Protein AF-A0A3D6C2W4-F1 (afdb_monomer_lite)

pLDDT: mean 92.34, std 4.67, range [66.62, 98.19]

Secondary structure (DSSP, 8-state):
-HHHHHHHHHT--TTT-HHHHHHHHHHHHHT-THHHHHHHHHHHHHHHSS--HHHHHHHHHHHHHHHHHHHHHHGGGHHHHHHHTTHHHHHHHHHHTT-HHHHHHHHHTT--HHHHHHHHHHHSPP-PPPTTSEEEEHHHHHHHHHHHTTSBS--EE-SS-EEEEEETTEEEEEEE-SSSEEEEEEE---

Sequence (190 aa):
MKNDIRHIIESMDVRADRDDAETKAISICKLGEHSLELLIDYARTVRTGTKDADEKRRLLRAVIFTLTIFATRLGSGAKERFRETGAIVLLFDLSDQGYNSAEKLLSNLGLSPAAAVRERLLSMPLQEKHRQDRQISLDEAVEEIRLSRFLEGQKGFLKDRYALGNEKGRIHELRRTGKRLFSYRTRKPA

Radius of gyration: 18.24 Å; chains: 1; bounding box: 45×29×52 Å

Foldseek 3Di:
DLVLLVVLLLPDQCVPDVPSLLVSLVVLVVVDLVSLLSLLVVLVCLVPDPDDPVSSVRSNVSSLSSLLVVCVVCDLCSLVSCLVSVVLLSLLVVVVVVPVSSVVSCVVNVHDPLNSVLSNLLPADADADDPPFDKDFLVVVSVLLVVLVPADDDFQDDRAWTWSHDDPQWTWIWGHHDNGMITTDIGHDD

Structure (mmCIF, N/CA/C/O backbone):
data_AF-A0A3D6C2W4-F1
#
_entry.id   AF-A0A3D6C2W4-F1
#
loop_
_atom_site.group_PDB
_atom_site.id
_atom_site.type_symbol
_atom_site.label_atom_id
_atom_site.label_alt_id
_atom_site.label_comp_id
_atom_site.label_asym_id
_atom_site.label_entity_id
_atom_site.label_seq_id
_atom_site.pdbx_PDB_ins_code
_atom_site.Cartn_x
_atom_site.Cartn_y
_atom_site.Cartn_z
_atom_site.occupancy
_atom_site.B_iso_or_equiv
_atom_site.auth_seq_id
_atom_site.auth_comp_id
_atom_site.auth_asym_id
_atom_site.auth_atom_id
_atom_site.pdbx_PDB_model_num
ATOM 1 N N . MET A 1 1 ? 9.796 16.631 -15.310 1.00 66.62 1 MET A N 1
ATOM 2 C CA . MET A 1 1 ? 9.895 15.351 -14.572 1.00 66.62 1 MET A CA 1
ATOM 3 C C . MET A 1 1 ? 8.553 14.771 -14.127 1.00 66.62 1 MET A C 1
ATOM 5 O O . MET A 1 1 ? 8.219 13.682 -14.570 1.00 66.62 1 MET A O 1
ATOM 9 N N . LYS A 1 2 ? 7.750 15.446 -13.282 1.00 72.88 2 LYS A N 1
ATOM 10 C CA . LYS A 1 2 ? 6.441 14.903 -12.842 1.00 72.88 2 LYS A CA 1
ATOM 11 C C . LYS A 1 2 ? 5.480 14.627 -14.011 1.00 72.88 2 LYS A C 1
ATOM 13 O O . LYS A 1 2 ? 4.844 13.578 -14.045 1.00 72.88 2 LYS A O 1
ATOM 18 N N . ASN A 1 3 ? 5.416 15.546 -14.977 1.00 82.56 3 ASN A N 1
ATOM 19 C CA . ASN A 1 3 ? 4.619 15.371 -16.195 1.00 82.56 3 ASN A CA 1
ATOM 20 C C . ASN A 1 3 ? 5.164 14.245 -17.086 1.00 82.56 3 ASN A C 1
ATOM 22 O O . ASN A 1 3 ? 4.372 13.528 -17.683 1.00 82.56 3 ASN A O 1
ATOM 26 N N . ASP A 1 4 ? 6.482 14.037 -17.099 1.00 87.19 4 ASP A N 1
ATOM 27 C CA . ASP A 1 4 ? 7.125 12.997 -17.909 1.00 87.19 4 ASP A CA 1
ATOM 28 C C . ASP A 1 4 ? 6.816 11.604 -17.352 1.00 87.19 4 ASP A C 1
ATOM 30 O O . ASP A 1 4 ? 6.373 10.736 -18.092 1.00 87.19 4 ASP A O 1
ATOM 34 N N . ILE A 1 5 ? 6.937 11.404 -16.032 1.00 91.62 5 ILE A N 1
ATOM 35 C CA . ILE A 1 5 ? 6.570 10.134 -15.376 1.00 91.62 5 ILE A CA 1
ATOM 36 C C . ILE A 1 5 ? 5.093 9.825 -15.607 1.00 91.62 5 ILE A C 1
ATOM 38 O O . ILE A 1 5 ? 4.745 8.705 -15.971 1.00 91.62 5 ILE A O 1
ATOM 42 N N . ARG A 1 6 ? 4.222 10.826 -15.430 1.00 93.94 6 ARG A N 1
ATOM 43 C CA . ARG A 1 6 ? 2.793 10.684 -15.714 1.00 93.94 6 ARG A CA 1
ATOM 44 C C . ARG A 1 6 ? 2.559 10.253 -17.160 1.00 93.94 6 ARG A C 1
ATOM 46 O O . ARG A 1 6 ? 1.846 9.283 -17.376 1.00 93.94 6 ARG A O 1
ATOM 53 N N . HIS A 1 7 ? 3.156 10.951 -18.122 1.00 94.69 7 HIS A N 1
ATOM 54 C CA . HIS A 1 7 ? 2.977 10.657 -19.540 1.00 94.69 7 HIS A CA 1
ATOM 55 C C . HIS A 1 7 ? 3.466 9.247 -19.894 1.00 94.69 7 HIS A C 1
ATOM 57 O O . HIS A 1 7 ? 2.758 8.499 -20.569 1.00 94.69 7 HIS A O 1
ATOM 63 N N . ILE A 1 8 ? 4.626 8.846 -19.364 1.00 96.12 8 ILE A N 1
ATOM 64 C CA . ILE A 1 8 ? 5.171 7.502 -19.557 1.00 96.12 8 ILE A CA 1
ATOM 65 C C . ILE A 1 8 ? 4.195 6.457 -19.007 1.00 96.12 8 ILE A C 1
ATOM 67 O O . ILE A 1 8 ? 3.785 5.578 -19.761 1.00 96.12 8 ILE A O 1
ATOM 71 N N . ILE A 1 9 ? 3.753 6.578 -17.748 1.00 96.88 9 ILE A N 1
ATOM 72 C CA . ILE A 1 9 ? 2.800 5.631 -17.144 1.00 96.88 9 ILE A CA 1
ATOM 73 C C . ILE A 1 9 ? 1.472 5.597 -17.912 1.00 96.88 9 ILE A C 1
ATOM 75 O O . ILE A 1 9 ? 0.923 4.521 -18.149 1.00 96.88 9 ILE A O 1
ATOM 79 N N . GLU A 1 10 ? 0.953 6.751 -18.333 1.00 96.12 10 GLU A N 1
ATOM 80 C CA . GLU A 1 10 ? -0.293 6.830 -19.100 1.00 96.12 10 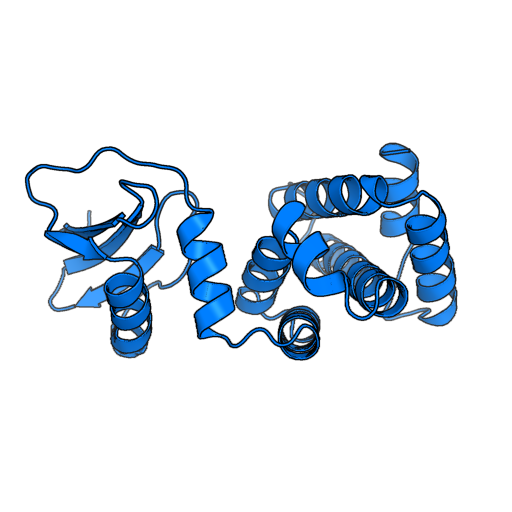GLU A CA 1
ATOM 81 C C . GLU A 1 10 ? -0.188 6.125 -20.453 1.00 96.12 10 GLU A C 1
ATOM 83 O O . GLU A 1 10 ? -1.181 5.545 -20.895 1.00 96.12 10 GLU A O 1
ATOM 88 N N . SER A 1 11 ? 1.006 6.088 -21.048 1.00 95.44 11 SER A N 1
ATOM 89 C CA . SER A 1 11 ? 1.295 5.388 -22.303 1.00 95.44 11 SER A CA 1
ATOM 90 C C . SER A 1 11 ? 1.590 3.887 -22.154 1.00 95.44 11 SER A C 1
ATOM 92 O O . SER A 1 11 ? 1.804 3.220 -23.163 1.00 95.44 11 SER A O 1
ATOM 94 N N . MET A 1 12 ? 1.664 3.348 -20.932 1.00 96.38 12 MET A N 1
ATOM 95 C CA . MET A 1 12 ? 1.976 1.932 -20.702 1.00 96.38 12 MET A CA 1
ATOM 96 C C . MET A 1 12 ? 0.719 1.063 -20.725 1.00 96.38 12 MET A C 1
ATOM 98 O O . MET A 1 12 ? -0.256 1.335 -20.018 1.00 96.38 12 MET A O 1
ATOM 102 N N . ASP A 1 13 ? 0.782 -0.059 -21.433 1.00 93.00 13 ASP A N 1
ATOM 103 C CA . ASP A 1 13 ? -0.165 -1.157 -21.264 1.00 93.00 13 ASP A CA 1
ATOM 104 C C . ASP A 1 13 ? 0.583 -2.462 -20.990 1.00 93.00 13 ASP A C 1
ATOM 106 O O . ASP A 1 13 ? 0.971 -3.197 -21.889 1.00 93.00 13 ASP A O 1
ATOM 110 N N . VAL A 1 14 ? 0.738 -2.767 -19.700 1.00 92.06 14 VAL A N 1
ATOM 111 C CA . VAL A 1 14 ? 1.462 -3.953 -19.215 1.00 92.06 14 VAL A CA 1
ATOM 112 C C . VAL A 1 14 ? 0.849 -5.270 -19.713 1.00 92.06 14 VAL A C 1
ATOM 114 O O . VAL A 1 14 ? 1.519 -6.300 -19.691 1.00 92.06 14 VAL A O 1
ATOM 117 N N . ARG A 1 15 ? -0.435 -5.279 -20.099 1.00 91.38 15 ARG A N 1
ATOM 118 C CA . ARG A 1 15 ? -1.099 -6.489 -20.601 1.00 91.38 15 ARG A CA 1
ATOM 119 C C . ARG A 1 15 ? -0.937 -6.654 -22.103 1.00 91.38 15 ARG A C 1
ATOM 121 O O . ARG A 1 15 ? -0.837 -7.793 -22.545 1.00 91.38 15 ARG A O 1
ATOM 128 N N . ALA A 1 16 ? -0.968 -5.554 -22.848 1.00 90.38 16 ALA A N 1
ATOM 129 C CA . ALA A 1 16 ? -0.893 -5.585 -24.303 1.00 90.38 16 ALA A CA 1
ATOM 130 C C . ALA A 1 16 ? 0.554 -5.673 -24.808 1.00 90.38 16 ALA A C 1
ATOM 132 O O . ALA A 1 16 ? 0.824 -6.455 -25.712 1.00 90.38 16 ALA A O 1
ATOM 133 N N . ASP A 1 17 ? 1.473 -4.916 -24.203 1.00 93.00 17 ASP A N 1
ATOM 134 C CA . ASP A 1 17 ? 2.873 -4.851 -24.623 1.00 93.00 17 ASP A CA 1
ATOM 135 C C . ASP A 1 17 ? 3.795 -4.736 -23.403 1.00 93.00 17 ASP A C 1
ATOM 137 O O . ASP A 1 17 ? 4.029 -3.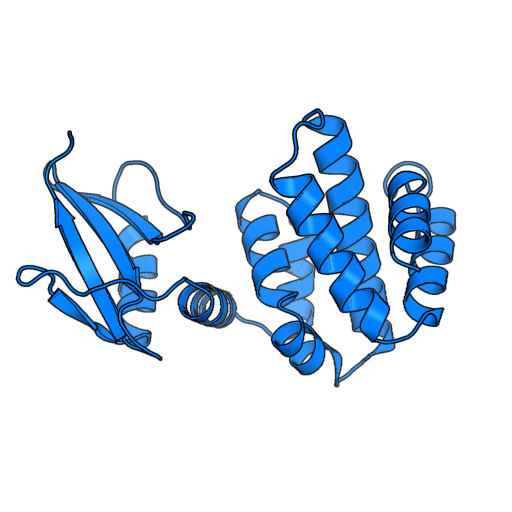666 -22.829 1.00 93.00 17 ASP A O 1
ATOM 141 N N . ARG A 1 18 ? 4.284 -5.893 -22.958 1.00 93.19 18 ARG A N 1
ATOM 142 C CA . ARG A 1 18 ? 5.119 -5.984 -21.761 1.00 93.19 18 ARG A CA 1
ATOM 143 C C . ARG A 1 18 ? 6.531 -5.447 -21.995 1.00 93.19 18 ARG A C 1
ATOM 145 O O . ARG A 1 18 ? 7.088 -4.858 -21.070 1.00 93.19 18 ARG A O 1
ATOM 152 N N . ASP A 1 19 ? 7.086 -5.631 -23.187 1.00 94.75 19 ASP A N 1
ATOM 153 C CA . ASP A 1 19 ? 8.470 -5.263 -23.496 1.00 94.75 19 ASP A CA 1
ATOM 154 C C . ASP A 1 19 ? 8.606 -3.738 -23.641 1.00 94.75 19 ASP A C 1
ATOM 156 O O . ASP A 1 19 ? 9.535 -3.126 -23.096 1.00 94.75 19 ASP A O 1
ATOM 160 N N . ASP A 1 20 ? 7.624 -3.092 -24.279 1.00 96.06 20 ASP A N 1
ATOM 161 C CA . ASP A 1 20 ? 7.504 -1.631 -24.285 1.00 96.06 20 ASP A CA 1
ATOM 162 C C . ASP A 1 20 ? 7.291 -1.086 -22.864 1.00 96.06 20 ASP A C 1
ATOM 164 O O . ASP A 1 20 ? 7.984 -0.156 -22.434 1.00 96.06 20 ASP A O 1
ATOM 168 N N . ALA A 1 21 ? 6.395 -1.705 -22.085 1.00 96.06 21 ALA A N 1
ATOM 169 C CA . ALA A 1 21 ? 6.173 -1.320 -20.695 1.00 96.06 21 ALA A CA 1
ATOM 170 C C . ALA A 1 21 ? 7.454 -1.439 -19.847 1.00 96.06 21 ALA A C 1
ATOM 172 O O . ALA A 1 21 ? 7.713 -0.586 -18.996 1.00 96.06 21 ALA A O 1
ATOM 173 N N . GLU A 1 22 ? 8.278 -2.463 -20.068 1.00 96.75 22 GLU A N 1
ATOM 174 C CA . GLU A 1 22 ? 9.560 -2.633 -19.380 1.00 96.75 22 GLU A CA 1
ATOM 175 C C . GLU A 1 22 ? 10.556 -1.543 -19.767 1.00 96.75 22 GLU A C 1
ATOM 177 O O . GLU A 1 22 ? 11.143 -0.905 -18.889 1.00 96.75 22 GLU A O 1
ATOM 182 N N . THR A 1 23 ? 10.672 -1.245 -21.059 1.00 96.62 23 THR A N 1
ATOM 183 C CA . THR A 1 23 ? 11.520 -0.155 -21.560 1.00 96.62 23 THR A CA 1
ATOM 184 C C . THR A 1 23 ? 11.119 1.187 -20.940 1.00 96.62 23 THR A C 1
ATOM 186 O O . THR A 1 23 ? 11.969 1.939 -20.443 1.00 96.62 23 THR A O 1
ATOM 189 N N . LYS A 1 24 ? 9.813 1.462 -20.878 1.00 97.62 24 LYS A N 1
ATOM 190 C CA . LYS A 1 24 ? 9.240 2.654 -20.242 1.00 97.62 24 LYS A CA 1
ATOM 191 C C . LYS A 1 24 ? 9.503 2.694 -18.736 1.00 97.62 24 LYS A C 1
ATOM 193 O O . LYS A 1 24 ? 9.980 3.714 -18.235 1.00 97.62 24 LYS A O 1
ATOM 198 N N . ALA A 1 25 ? 9.291 1.592 -18.018 1.00 96.75 25 ALA A N 1
ATOM 199 C CA . ALA A 1 25 ? 9.601 1.491 -16.591 1.00 96.75 25 ALA A CA 1
ATOM 200 C C . ALA A 1 25 ? 11.093 1.737 -16.304 1.00 96.75 25 ALA A C 1
ATOM 202 O O . ALA A 1 25 ? 11.436 2.504 -15.402 1.00 96.75 25 ALA A O 1
ATOM 203 N N . ILE A 1 26 ? 11.990 1.158 -17.109 1.00 95.94 26 ILE A N 1
ATOM 204 C CA . ILE A 1 26 ? 13.438 1.383 -17.010 1.00 95.94 26 ILE A CA 1
ATOM 205 C C . ILE A 1 26 ? 13.774 2.859 -17.245 1.00 95.94 26 ILE A C 1
ATOM 207 O O . ILE A 1 26 ? 14.636 3.400 -16.550 1.00 95.94 26 ILE A O 1
ATOM 211 N N . SER A 1 27 ? 13.103 3.523 -18.193 1.00 95.75 27 SER A N 1
ATOM 212 C CA . SER A 1 27 ? 13.306 4.953 -18.445 1.00 95.75 27 SER A CA 1
ATOM 213 C C . SER A 1 27 ? 12.952 5.808 -17.222 1.00 95.75 27 SER A C 1
ATOM 215 O O . SER A 1 27 ? 13.741 6.675 -16.856 1.00 95.75 27 SER A O 1
ATOM 217 N N . ILE A 1 28 ? 11.860 5.490 -16.513 1.00 95.44 28 ILE A N 1
ATOM 218 C CA . ILE A 1 28 ? 11.507 6.134 -15.238 1.00 95.44 28 ILE A CA 1
ATOM 219 C C . ILE A 1 28 ? 12.603 5.891 -14.196 1.00 95.44 28 ILE A C 1
ATOM 221 O O . ILE A 1 28 ? 13.068 6.844 -13.579 1.00 95.44 28 ILE A O 1
ATOM 225 N N . CYS A 1 29 ? 13.084 4.654 -14.034 1.00 92.19 29 CYS A N 1
ATOM 226 C CA . CYS A 1 29 ? 14.163 4.358 -13.085 1.00 92.19 29 CYS A CA 1
ATOM 227 C C . CYS A 1 29 ? 15.456 5.141 -13.368 1.00 92.19 29 CYS A C 1
ATOM 229 O O . CYS A 1 29 ? 16.178 5.490 -12.434 1.00 92.19 29 CYS A O 1
ATOM 231 N N . LYS A 1 30 ? 15.757 5.434 -14.640 1.00 92.62 30 LYS A N 1
ATOM 232 C CA . LYS A 1 30 ? 16.929 6.233 -15.041 1.00 92.62 30 LYS A CA 1
ATOM 233 C C . LYS A 1 30 ? 16.822 7.711 -14.646 1.00 92.62 30 LYS A C 1
ATOM 235 O O . LYS A 1 30 ? 17.850 8.378 -14.608 1.00 92.62 30 LYS A O 1
ATOM 240 N N . LEU A 1 31 ? 15.630 8.213 -14.308 1.00 90.38 31 LEU A N 1
ATOM 241 C CA . LEU A 1 31 ? 15.436 9.581 -13.801 1.00 90.38 31 LEU A CA 1
ATOM 242 C C . LEU A 1 31 ? 15.925 9.761 -12.349 1.00 90.38 31 LEU A C 1
ATOM 244 O O . LEU A 1 31 ? 15.915 10.877 -11.835 1.00 90.38 31 LEU A O 1
ATOM 248 N N . GLY A 1 32 ? 16.359 8.684 -11.687 1.00 85.56 32 GLY A N 1
ATOM 249 C CA . GLY A 1 32 ? 16.914 8.714 -10.334 1.00 85.56 32 GLY A CA 1
ATOM 250 C C . GLY A 1 32 ? 15.872 8.496 -9.239 1.00 85.56 32 GLY A C 1
ATOM 251 O O . GLY A 1 32 ? 14.679 8.363 -9.500 1.00 85.56 32 GLY A O 1
ATOM 252 N N . GLU A 1 33 ? 16.315 8.440 -7.985 1.00 81.00 33 GLU A N 1
ATOM 253 C CA . GLU A 1 33 ? 15.485 7.974 -6.863 1.00 81.00 33 GLU A CA 1
ATOM 254 C C . GLU A 1 33 ? 14.251 8.841 -6.578 1.00 81.00 33 GLU A C 1
ATOM 256 O O . GLU A 1 33 ? 13.218 8.315 -6.171 1.00 81.00 33 GLU A O 1
ATOM 261 N N . HIS A 1 34 ? 14.311 10.149 -6.843 1.00 88.88 34 HIS A N 1
ATOM 262 C CA . HIS A 1 34 ? 13.167 11.048 -6.649 1.00 88.88 34 HIS A CA 1
ATOM 263 C C . HIS A 1 34 ? 11.980 10.699 -7.571 1.00 88.88 34 HIS A C 1
ATOM 265 O O . HIS A 1 34 ? 10.8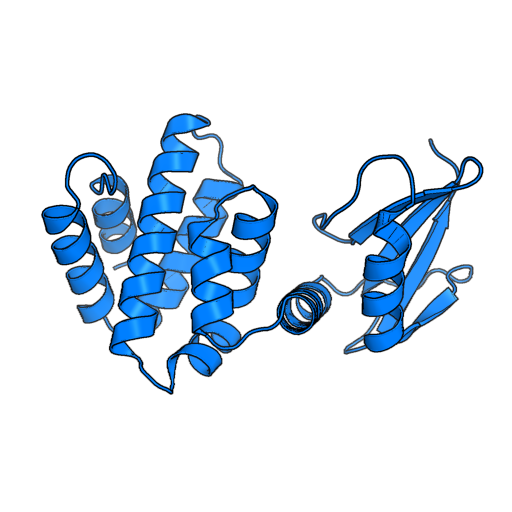24 10.984 -7.257 1.00 88.88 34 HIS A O 1
ATOM 271 N N . SER A 1 35 ? 12.223 10.005 -8.688 1.00 92.94 35 SER A N 1
ATOM 272 C CA . SER A 1 35 ? 11.141 9.519 -9.552 1.00 92.94 35 SER A CA 1
ATOM 273 C C . SER A 1 35 ? 10.250 8.469 -8.873 1.00 92.94 35 SER A C 1
ATOM 275 O O . SER A 1 35 ? 9.071 8.376 -9.212 1.00 92.94 35 SER A O 1
ATOM 277 N N . LEU A 1 36 ? 10.759 7.742 -7.868 1.00 94.56 36 LEU A N 1
ATOM 278 C CA . LEU A 1 36 ? 9.967 6.809 -7.064 1.00 94.56 36 LEU A CA 1
ATOM 279 C C . LEU A 1 36 ? 8.893 7.543 -6.246 1.00 94.56 36 LEU A C 1
ATOM 281 O O . LEU A 1 36 ? 7.739 7.122 -6.226 1.00 94.56 36 LEU A O 1
ATOM 285 N N . GLU A 1 37 ? 9.245 8.668 -5.622 1.00 94.06 37 GLU A N 1
ATOM 286 C CA . GLU A 1 37 ? 8.302 9.504 -4.861 1.00 94.06 37 GLU A CA 1
ATOM 287 C C . GLU A 1 37 ? 7.214 10.069 -5.777 1.00 94.06 37 GLU A C 1
ATOM 289 O O . GLU A 1 37 ? 6.021 9.950 -5.493 1.00 94.06 37 GLU A O 1
ATOM 294 N N . LEU A 1 38 ? 7.620 10.595 -6.937 1.00 95.25 38 LEU A N 1
ATOM 295 C CA . LEU A 1 38 ? 6.693 11.115 -7.941 1.00 95.25 38 LEU A CA 1
ATOM 296 C C . LEU A 1 38 ? 5.751 10.029 -8.483 1.00 95.25 38 LEU A C 1
ATOM 298 O O . LEU A 1 38 ? 4.570 10.302 -8.711 1.00 95.25 38 LEU A O 1
ATOM 302 N N . LEU A 1 39 ? 6.246 8.802 -8.662 1.00 96.44 39 LEU A N 1
ATOM 303 C CA . LEU A 1 39 ? 5.443 7.654 -9.080 1.00 96.44 39 LEU A CA 1
ATOM 304 C C . LEU A 1 39 ? 4.397 7.280 -8.018 1.00 96.44 39 LEU A C 1
ATOM 306 O O . LEU A 1 39 ? 3.242 7.013 -8.355 1.00 96.44 39 LEU A O 1
ATOM 310 N N . ILE A 1 40 ? 4.775 7.293 -6.738 1.00 95.25 40 ILE A N 1
ATOM 311 C CA . ILE A 1 40 ? 3.871 6.997 -5.617 1.00 95.25 40 ILE A CA 1
ATOM 312 C C . ILE A 1 40 ? 2.784 8.067 -5.499 1.00 95.25 40 ILE A C 1
ATOM 314 O O . ILE A 1 40 ? 1.605 7.737 -5.342 1.00 95.25 40 ILE A O 1
ATOM 318 N N . ASP A 1 41 ? 3.145 9.341 -5.624 1.00 94.31 41 ASP A N 1
ATOM 319 C CA . ASP A 1 41 ? 2.183 10.443 -5.599 1.00 94.31 41 ASP A CA 1
ATOM 320 C C . ASP A 1 41 ? 1.224 10.400 -6.789 1.00 94.31 41 ASP A C 1
ATOM 322 O O . ASP A 1 41 ? 0.017 10.636 -6.639 1.00 94.31 41 ASP A O 1
ATOM 326 N N . TYR A 1 42 ? 1.728 10.033 -7.969 1.00 95.50 42 TYR A N 1
ATOM 327 C CA . TYR A 1 42 ? 0.881 9.788 -9.128 1.00 95.50 42 TYR A CA 1
ATOM 328 C C . TYR A 1 42 ? -0.104 8.642 -8.864 1.00 95.50 42 TYR A C 1
ATOM 330 O O . TYR A 1 42 ? -1.306 8.805 -9.070 1.00 95.50 42 TYR A O 1
ATOM 338 N N . ALA A 1 43 ? 0.363 7.520 -8.316 1.00 95.94 43 ALA A N 1
ATOM 339 C CA . ALA A 1 43 ? -0.488 6.380 -7.987 1.00 95.94 43 ALA A CA 1
ATOM 340 C C . ALA A 1 43 ? -1.589 6.735 -6.977 1.00 95.94 43 ALA A C 1
ATOM 342 O O . ALA A 1 43 ? -2.746 6.348 -7.155 1.00 95.94 43 ALA A O 1
ATOM 343 N N . ARG A 1 44 ? -1.257 7.519 -5.942 1.00 92.50 44 ARG A N 1
ATOM 344 C CA . ARG A 1 44 ? -2.235 8.049 -4.977 1.00 92.50 44 ARG A CA 1
ATOM 345 C C . ARG A 1 44 ? -3.294 8.897 -5.679 1.00 92.50 44 ARG A C 1
ATOM 347 O O . ARG A 1 44 ? -4.481 8.693 -5.437 1.00 92.50 44 ARG A O 1
ATOM 354 N N . THR A 1 45 ? -2.868 9.771 -6.591 1.00 93.12 45 THR A N 1
ATOM 355 C CA . THR A 1 45 ? -3.760 10.626 -7.390 1.00 93.12 45 THR A CA 1
ATOM 356 C C . THR A 1 45 ? -4.697 9.801 -8.273 1.00 93.12 45 THR A C 1
ATOM 358 O O . THR A 1 45 ? -5.897 10.059 -8.296 1.00 93.12 45 THR A O 1
ATOM 361 N N . VAL A 1 46 ? -4.185 8.777 -8.964 1.00 94.50 46 VAL A N 1
ATOM 362 C CA . VAL A 1 46 ? -5.002 7.864 -9.784 1.00 94.50 46 VAL A CA 1
ATOM 363 C C . VAL A 1 46 ? -6.039 7.146 -8.920 1.00 94.50 46 VAL A C 1
ATOM 365 O O . VAL A 1 46 ? -7.213 7.079 -9.285 1.00 94.50 46 VAL A O 1
ATOM 368 N N . ARG A 1 47 ? -5.624 6.653 -7.749 1.00 91.06 47 ARG A N 1
ATOM 369 C CA . ARG A 1 47 ? -6.475 5.882 -6.838 1.00 91.06 47 ARG A CA 1
ATOM 370 C C . ARG A 1 47 ? -7.648 6.694 -6.290 1.00 91.06 47 ARG A C 1
ATOM 372 O O . ARG A 1 47 ? -8.748 6.161 -6.183 1.00 91.06 47 ARG A O 1
ATOM 379 N N . THR A 1 48 ? -7.432 7.965 -5.954 1.00 87.25 48 THR A N 1
ATOM 380 C CA . THR A 1 48 ? -8.480 8.849 -5.409 1.00 87.25 48 THR A CA 1
ATOM 381 C C . THR A 1 48 ? -9.162 9.724 -6.461 1.00 87.25 48 THR A C 1
ATOM 383 O O . THR A 1 48 ? -10.100 10.442 -6.131 1.00 87.25 48 THR A O 1
ATOM 386 N N . GLY A 1 49 ? -8.678 9.716 -7.704 1.00 88.75 49 GLY A N 1
ATOM 387 C CA . GLY A 1 49 ? -9.179 10.566 -8.781 1.00 88.75 49 GLY A CA 1
ATOM 388 C C . GLY A 1 49 ? -10.527 10.117 -9.350 1.00 88.75 49 GLY A C 1
ATOM 389 O O . GLY A 1 49 ? -11.113 9.119 -8.931 1.00 88.75 49 GLY A O 1
ATOM 390 N N . THR A 1 50 ? -11.005 10.837 -10.364 1.00 88.44 50 THR A N 1
ATOM 391 C CA . THR A 1 50 ? -12.314 10.623 -11.014 1.00 88.44 50 THR A CA 1
ATOM 392 C C . THR A 1 50 ? -12.259 9.768 -12.281 1.00 88.44 50 THR A C 1
ATOM 394 O O . THR A 1 50 ? -13.294 9.538 -12.894 1.00 88.44 50 THR A O 1
ATOM 397 N N . LYS A 1 51 ? -11.072 9.270 -12.657 1.00 90.50 51 LYS A N 1
ATOM 398 C CA . LYS A 1 51 ? -10.889 8.353 -13.795 1.00 90.50 51 LYS A CA 1
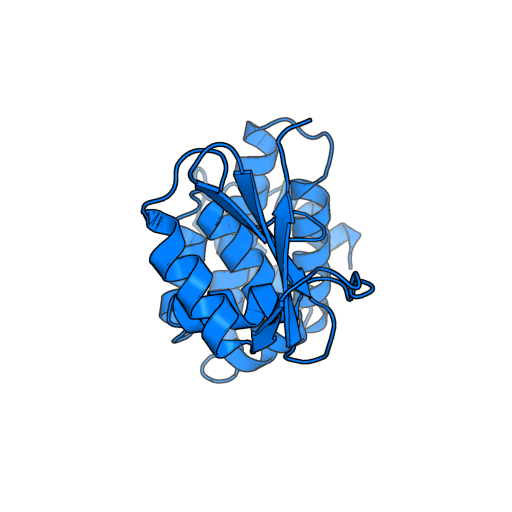ATOM 399 C C . LYS A 1 51 ? -11.807 7.132 -13.694 1.00 90.50 51 LYS A C 1
ATOM 401 O O . LYS A 1 51 ? -12.144 6.705 -12.579 1.00 90.50 51 LYS A O 1
ATOM 406 N N . ASP A 1 52 ? -12.184 6.572 -14.838 1.00 94.50 52 ASP A N 1
ATOM 407 C CA . ASP A 1 52 ? -12.999 5.362 -14.879 1.00 94.50 52 ASP A CA 1
ATOM 408 C C . ASP A 1 52 ? -12.249 4.162 -14.272 1.00 94.50 52 ASP A C 1
ATOM 410 O O . ASP A 1 52 ? -11.029 4.177 -14.067 1.00 94.50 52 ASP A O 1
ATOM 414 N N . ALA A 1 53 ? -13.001 3.126 -13.902 1.00 91.75 53 ALA A N 1
ATOM 415 C CA . ALA A 1 53 ? -12.462 1.990 -13.162 1.00 91.75 53 ALA A CA 1
ATOM 416 C C . ALA A 1 53 ? -11.434 1.177 -13.966 1.00 91.75 53 ALA A C 1
ATOM 418 O O . ALA A 1 53 ? -10.517 0.601 -13.371 1.00 91.75 53 ALA A O 1
ATOM 419 N N . ASP A 1 54 ? -11.564 1.116 -15.289 1.00 93.31 54 ASP A N 1
ATOM 420 C CA . ASP A 1 54 ? -10.689 0.309 -16.135 1.00 93.31 54 ASP A CA 1
ATOM 421 C C . ASP A 1 54 ? -9.393 1.052 -16.443 1.00 93.31 54 ASP A C 1
ATOM 423 O O . ASP A 1 54 ? -8.309 0.477 -16.295 1.00 93.31 54 ASP A O 1
ATOM 427 N N . GLU A 1 55 ? -9.477 2.354 -16.720 1.00 94.75 55 GLU A N 1
ATOM 428 C CA . GLU A 1 55 ? -8.313 3.225 -16.826 1.00 94.75 55 GLU A CA 1
ATOM 429 C C . GLU A 1 55 ? -7.521 3.241 -15.510 1.00 94.75 55 GLU A C 1
ATOM 431 O O . GLU A 1 55 ? -6.308 3.015 -15.520 1.00 94.75 55 GLU A O 1
ATOM 436 N N . LYS A 1 56 ? -8.186 3.402 -14.355 1.00 95.31 56 LYS A N 1
ATOM 437 C CA . LYS A 1 56 ? -7.527 3.299 -13.038 1.00 95.31 56 LYS A CA 1
ATOM 438 C C . LYS A 1 56 ? -6.801 1.971 -12.871 1.00 95.31 56 LYS A C 1
ATOM 440 O O . LYS A 1 56 ? -5.641 1.958 -12.459 1.00 95.31 56 LYS A O 1
ATOM 445 N N . ARG A 1 57 ? -7.460 0.856 -13.204 1.00 94.94 57 ARG A N 1
ATOM 446 C CA . ARG A 1 57 ? -6.864 -0.482 -13.102 1.00 94.94 57 ARG A CA 1
ATOM 447 C C . ARG A 1 57 ? -5.640 -0.633 -13.998 1.00 94.94 57 ARG A C 1
ATOM 449 O O . ARG A 1 57 ? -4.643 -1.203 -13.552 1.00 94.94 57 ARG A O 1
ATOM 456 N N . ARG A 1 58 ? -5.681 -0.121 -15.229 1.00 96.25 58 ARG A N 1
ATOM 457 C CA . ARG A 1 58 ? -4.536 -0.128 -16.152 1.00 96.25 58 ARG A CA 1
ATOM 458 C C . ARG A 1 58 ? -3.366 0.685 -15.597 1.00 96.25 58 ARG A C 1
ATOM 460 O O . ARG A 1 58 ? -2.261 0.157 -15.486 1.00 96.25 58 ARG A O 1
ATOM 467 N N . LEU A 1 59 ? -3.618 1.925 -15.183 1.00 97.38 59 LEU A N 1
ATOM 468 C CA . LEU A 1 59 ? -2.590 2.828 -14.660 1.00 97.38 59 LEU A CA 1
ATOM 469 C C . LEU A 1 59 ? -1.941 2.277 -13.385 1.00 97.38 59 LEU A C 1
ATOM 471 O O . LEU A 1 59 ? -0.719 2.269 -13.264 1.00 97.38 59 LEU A O 1
ATOM 475 N N . LEU A 1 60 ? -2.735 1.750 -12.449 1.00 97.31 60 LEU A N 1
ATOM 476 C CA . LEU A 1 60 ? -2.205 1.163 -11.216 1.00 97.31 60 LEU A CA 1
ATOM 477 C C . LEU A 1 60 ? -1.391 -0.112 -11.485 1.00 97.31 60 LEU A C 1
ATOM 479 O O . LEU A 1 60 ? -0.383 -0.333 -10.818 1.00 97.31 60 LEU A O 1
ATOM 483 N N . ARG A 1 61 ? -1.743 -0.915 -12.500 1.00 96.75 61 ARG A N 1
ATOM 484 C CA . ARG A 1 61 ? -0.888 -2.032 -12.947 1.00 96.75 61 ARG A CA 1
ATOM 485 C C . ARG A 1 61 ? 0.448 -1.544 -13.503 1.00 96.75 61 ARG A C 1
ATOM 487 O O . ARG A 1 61 ? 1.471 -2.119 -13.145 1.00 96.75 61 ARG A O 1
ATOM 494 N N . ALA A 1 62 ? 0.452 -0.489 -14.317 1.00 97.81 62 ALA A N 1
ATOM 495 C CA . ALA A 1 62 ? 1.682 0.120 -14.830 1.00 97.81 62 ALA A CA 1
ATOM 496 C C . ALA A 1 62 ? 2.575 0.662 -13.702 1.00 97.81 62 ALA A C 1
ATOM 498 O O . ALA A 1 62 ? 3.786 0.430 -13.705 1.00 97.81 62 ALA A O 1
ATOM 499 N N . VAL A 1 63 ? 1.980 1.289 -12.682 1.00 98.19 63 VAL A N 1
ATOM 500 C CA . VAL A 1 63 ? 2.692 1.699 -11.463 1.00 98.19 63 VAL A CA 1
ATOM 501 C C . VAL A 1 63 ? 3.309 0.494 -10.751 1.00 98.19 63 VAL A C 1
ATOM 503 O O . VAL A 1 63 ? 4.507 0.506 -10.488 1.00 98.19 63 VAL A O 1
ATOM 506 N N . ILE A 1 64 ? 2.531 -0.553 -10.443 1.00 98.06 64 ILE A N 1
ATOM 507 C CA . ILE A 1 64 ? 3.037 -1.737 -9.720 1.00 98.06 64 ILE A CA 1
ATOM 508 C C . ILE A 1 64 ? 4.159 -2.423 -10.508 1.00 98.06 64 ILE A C 1
ATOM 510 O O . ILE A 1 64 ? 5.159 -2.855 -9.932 1.00 98.06 64 ILE A O 1
ATOM 514 N N . PHE A 1 65 ? 4.012 -2.505 -11.829 1.00 97.94 65 PHE A N 1
ATOM 515 C CA . PHE A 1 65 ? 5.040 -3.049 -12.704 1.00 97.94 65 PHE A CA 1
ATOM 516 C C . PHE A 1 65 ? 6.326 -2.216 -12.637 1.00 97.94 65 PHE A C 1
ATOM 518 O O . PHE A 1 65 ? 7.398 -2.762 -12.393 1.00 97.94 65 PHE A O 1
ATOM 525 N N . THR A 1 66 ? 6.213 -0.890 -12.712 1.00 98.06 66 THR A N 1
ATOM 526 C CA . THR A 1 66 ? 7.361 0.019 -12.575 1.00 98.06 66 THR A CA 1
ATOM 527 C C . THR A 1 66 ? 8.024 -0.098 -11.198 1.00 98.06 66 THR A C 1
ATOM 529 O O . THR A 1 66 ? 9.248 -0.163 -11.109 1.00 98.06 66 THR A O 1
ATOM 532 N N . LEU A 1 67 ? 7.243 -0.216 -10.118 1.00 97.75 67 LEU A N 1
ATOM 533 C CA . LEU A 1 67 ? 7.764 -0.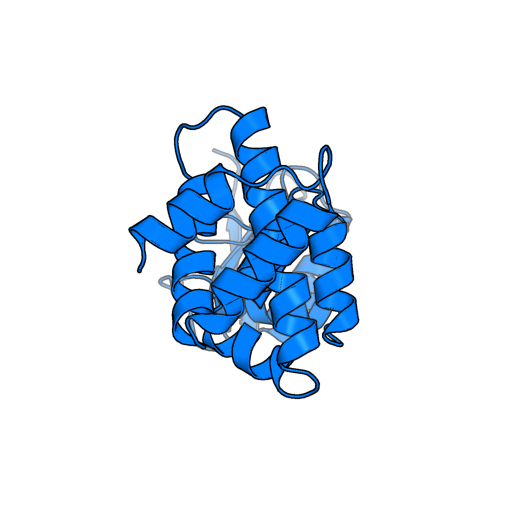487 -8.771 1.00 97.75 67 LEU A CA 1
ATOM 534 C C . LEU A 1 67 ? 8.503 -1.832 -8.699 1.00 97.75 67 LEU A C 1
ATOM 536 O O . LEU A 1 67 ? 9.508 -1.946 -8.005 1.00 97.75 67 LEU A O 1
ATOM 540 N N . THR A 1 68 ? 8.050 -2.843 -9.438 1.00 97.44 68 THR A N 1
ATOM 541 C CA . THR A 1 68 ? 8.751 -4.132 -9.514 1.00 97.44 68 THR A CA 1
ATOM 542 C C . THR A 1 68 ? 10.132 -3.963 -10.149 1.00 97.44 68 THR A C 1
ATOM 544 O O . THR A 1 68 ? 11.115 -4.454 -9.598 1.00 97.44 68 THR A O 1
ATOM 547 N N . ILE A 1 69 ? 10.233 -3.188 -11.235 1.00 96.56 69 ILE A N 1
ATOM 548 C CA . ILE A 1 69 ? 11.516 -2.860 -11.875 1.00 96.56 69 ILE A CA 1
ATOM 549 C C . ILE A 1 69 ? 12.421 -2.051 -10.934 1.00 96.56 69 ILE A C 1
ATOM 551 O O . ILE A 1 69 ? 13.610 -2.356 -10.822 1.00 96.56 69 ILE A O 1
ATOM 555 N N . PHE A 1 70 ? 11.877 -1.076 -10.197 1.00 95.75 70 PHE A N 1
ATOM 556 C CA . PHE A 1 70 ? 12.635 -0.355 -9.166 1.00 95.75 70 PHE A CA 1
ATOM 557 C C . PHE A 1 70 ? 13.225 -1.295 -8.120 1.00 95.75 70 PHE A C 1
ATOM 559 O O . PHE A 1 70 ? 14.412 -1.194 -7.816 1.00 95.75 70 PHE A O 1
ATOM 566 N N . ALA A 1 71 ? 12.420 -2.216 -7.587 1.00 95.50 71 ALA A N 1
ATOM 567 C CA . ALA A 1 71 ? 12.878 -3.154 -6.572 1.00 95.50 71 ALA A CA 1
ATOM 568 C C . ALA A 1 71 ? 14.016 -4.042 -7.096 1.00 95.50 71 ALA A C 1
ATOM 570 O O . ALA A 1 71 ? 15.030 -4.200 -6.419 1.00 95.50 71 ALA A O 1
ATOM 571 N N . THR A 1 72 ? 13.899 -4.552 -8.326 1.00 94.56 72 THR A N 1
ATOM 572 C CA . THR A 1 72 ? 14.963 -5.339 -8.964 1.00 94.56 72 THR A CA 1
ATOM 573 C C . THR A 1 72 ? 16.254 -4.535 -9.123 1.00 94.56 72 THR A C 1
ATOM 575 O O . THR A 1 72 ? 17.329 -5.053 -8.833 1.00 94.56 72 THR A O 1
ATOM 578 N N . ARG A 1 73 ? 16.172 -3.266 -9.544 1.00 92.69 73 ARG A N 1
ATOM 579 C CA . ARG A 1 73 ? 17.359 -2.418 -9.751 1.00 92.69 73 ARG A CA 1
ATOM 580 C C . ARG A 1 73 ? 18.026 -1.974 -8.451 1.00 92.69 73 ARG A C 1
ATOM 582 O O . ARG A 1 73 ? 19.243 -1.837 -8.424 1.00 92.69 73 ARG A O 1
ATOM 589 N N . LEU A 1 74 ? 17.246 -1.737 -7.397 1.00 92.00 74 LEU A N 1
ATOM 590 C CA . LEU A 1 74 ? 17.757 -1.347 -6.079 1.00 92.00 74 LEU A CA 1
ATOM 591 C C . LEU A 1 74 ? 18.355 -2.530 -5.299 1.00 92.00 74 LEU A C 1
ATOM 593 O O . LEU A 1 74 ? 19.098 -2.318 -4.341 1.00 92.00 74 LEU A O 1
ATOM 597 N N . GLY A 1 75 ? 18.031 -3.769 -5.680 1.00 91.44 75 GLY A N 1
ATOM 598 C CA . GLY A 1 75 ? 18.546 -4.970 -5.027 1.00 91.44 75 GLY A CA 1
ATOM 599 C C . GLY A 1 75 ? 18.227 -4.991 -3.529 1.00 91.44 75 GLY A C 1
ATOM 600 O O . GLY A 1 75 ? 17.085 -4.784 -3.117 1.00 91.44 75 GLY A O 1
ATOM 601 N N . SER A 1 76 ? 19.244 -5.215 -2.693 1.00 89.38 76 SER A N 1
ATOM 602 C CA . SER A 1 76 ? 19.090 -5.291 -1.232 1.00 89.38 76 SER A CA 1
ATOM 603 C C . SER A 1 76 ? 18.607 -3.983 -0.586 1.00 89.38 76 SER A C 1
ATOM 605 O O . SER A 1 76 ? 17.962 -4.031 0.461 1.00 89.38 76 SER A O 1
ATOM 607 N N . GLY A 1 77 ? 18.848 -2.827 -1.215 1.00 90.81 77 GLY A N 1
ATOM 608 C CA . GLY A 1 77 ? 18.397 -1.518 -0.727 1.00 90.81 77 GLY A CA 1
ATOM 609 C C . GLY A 1 77 ? 16.914 -1.224 -0.981 1.00 90.81 77 GLY A C 1
ATOM 610 O O . GLY A 1 77 ? 16.370 -0.270 -0.424 1.00 90.81 77 GLY A O 1
ATOM 611 N N . ALA A 1 78 ? 16.230 -2.044 -1.790 1.00 93.19 78 ALA A N 1
ATOM 612 C CA . ALA A 1 78 ? 14.859 -1.782 -2.226 1.00 93.19 78 ALA A CA 1
ATOM 613 C C . ALA A 1 78 ? 13.882 -1.612 -1.057 1.00 93.19 78 ALA A C 1
ATOM 615 O O . ALA A 1 78 ? 13.070 -0.689 -1.054 1.00 93.19 78 ALA A O 1
ATOM 616 N N . LYS A 1 79 ? 13.972 -2.483 -0.044 1.00 92.88 79 LYS A N 1
ATOM 617 C CA . LYS A 1 79 ? 13.049 -2.482 1.097 1.00 92.88 79 LYS A CA 1
ATOM 618 C C . LYS A 1 79 ? 13.102 -1.174 1.882 1.00 92.88 79 LYS A C 1
ATOM 620 O O . LYS A 1 79 ? 12.047 -0.634 2.208 1.00 92.88 79 LYS A O 1
ATOM 625 N N . GLU A 1 80 ? 14.302 -0.675 2.175 1.00 92.69 80 GLU A N 1
ATOM 626 C CA . GLU A 1 80 ? 14.464 0.568 2.935 1.00 92.69 80 GLU A CA 1
ATOM 627 C C . GLU A 1 80 ? 13.941 1.753 2.131 1.00 92.69 80 GLU A C 1
ATOM 629 O O . GLU A 1 80 ? 13.076 2.491 2.600 1.00 92.69 80 GLU A O 1
ATOM 634 N N . ARG A 1 81 ? 14.335 1.844 0.857 1.00 92.88 81 ARG A N 1
ATOM 635 C CA . ARG A 1 81 ? 13.879 2.928 -0.015 1.00 92.88 81 ARG A CA 1
ATOM 636 C C . ARG A 1 81 ? 12.358 2.937 -0.193 1.00 92.88 81 ARG A C 1
ATOM 638 O O . ARG A 1 81 ? 11.721 3.990 -0.246 1.00 92.88 81 ARG A O 1
ATOM 645 N N . PHE A 1 82 ? 11.742 1.761 -0.269 1.00 94.75 82 PHE A N 1
ATOM 646 C CA . PHE A 1 82 ? 10.291 1.626 -0.389 1.00 94.75 82 PHE A CA 1
ATOM 647 C C . PHE A 1 82 ? 9.566 2.005 0.904 1.00 94.75 82 PHE A C 1
ATOM 649 O O . PHE A 1 82 ? 8.419 2.458 0.849 1.00 94.75 82 PHE A O 1
ATOM 656 N N . ARG A 1 83 ? 10.212 1.836 2.062 1.00 91.31 83 ARG A N 1
ATOM 657 C CA . ARG A 1 83 ? 9.692 2.328 3.338 1.00 91.31 83 ARG A CA 1
ATOM 658 C C . ARG A 1 83 ? 9.732 3.852 3.381 1.00 91.31 83 ARG A C 1
ATOM 660 O O . ARG A 1 83 ? 8.693 4.462 3.612 1.00 91.31 83 ARG A O 1
ATOM 667 N N . GLU A 1 84 ? 10.889 4.448 3.100 1.00 91.19 84 GLU A N 1
ATOM 668 C CA . GLU A 1 84 ? 11.110 5.903 3.141 1.00 91.19 84 GLU A CA 1
ATOM 669 C C . GLU A 1 84 ? 10.128 6.671 2.250 1.00 91.19 84 GLU A C 1
ATOM 671 O O . GLU A 1 84 ? 9.558 7.682 2.653 1.00 91.19 84 GLU A O 1
ATOM 676 N N . THR A 1 85 ? 9.872 6.148 1.053 1.00 92.19 85 THR A N 1
ATOM 677 C CA . THR A 1 85 ? 8.991 6.783 0.061 1.00 92.19 85 THR A CA 1
ATOM 678 C C . THR A 1 85 ? 7.501 6.463 0.263 1.00 92.19 85 THR A C 1
ATOM 680 O O . THR A 1 85 ? 6.630 7.041 -0.390 1.00 92.19 85 THR A O 1
ATOM 683 N N . GLY A 1 86 ? 7.164 5.545 1.176 1.00 91.06 86 GLY A N 1
ATOM 684 C CA . GLY A 1 86 ? 5.791 5.088 1.405 1.00 91.06 86 GLY A CA 1
ATOM 685 C C . GLY A 1 86 ? 5.252 4.135 0.329 1.00 91.06 86 GLY A C 1
ATOM 686 O O . GLY A 1 86 ? 4.037 3.924 0.252 1.00 91.06 86 GLY A O 1
ATOM 687 N N . ALA A 1 87 ? 6.127 3.535 -0.484 1.00 94.81 87 ALA A N 1
ATOM 688 C CA . ALA A 1 87 ? 5.764 2.534 -1.485 1.00 94.81 87 ALA A CA 1
ATOM 689 C C . ALA A 1 87 ? 5.175 1.271 -0.843 1.00 94.81 87 ALA A C 1
ATOM 691 O O . ALA A 1 87 ? 4.230 0.705 -1.382 1.00 94.81 87 ALA A O 1
ATOM 692 N N . ILE A 1 88 ? 5.676 0.853 0.330 1.00 94.44 88 ILE A N 1
ATOM 693 C CA . ILE A 1 88 ? 5.134 -0.308 1.065 1.00 94.44 88 ILE A CA 1
ATOM 694 C C . ILE A 1 88 ? 3.647 -0.107 1.372 1.00 94.44 88 ILE A C 1
ATOM 696 O O . ILE A 1 88 ? 2.831 -0.991 1.124 1.00 94.44 88 ILE A O 1
ATOM 700 N N . VAL A 1 89 ? 3.289 1.078 1.869 1.00 92.12 89 VAL A N 1
ATOM 701 C CA . VAL A 1 89 ? 1.904 1.447 2.190 1.00 92.12 89 VAL A CA 1
ATOM 702 C C . VAL A 1 89 ? 1.031 1.433 0.937 1.00 92.12 89 VAL A C 1
ATOM 704 O O . VAL A 1 89 ? -0.067 0.881 0.961 1.00 92.12 89 VAL A O 1
ATOM 707 N N . LEU A 1 90 ? 1.530 1.996 -0.167 1.00 93.88 90 LEU A N 1
ATOM 708 C CA . LEU A 1 90 ? 0.831 1.973 -1.451 1.00 93.88 90 LEU A CA 1
ATOM 709 C C . LEU A 1 90 ? 0.598 0.538 -1.942 1.00 93.88 90 LEU A C 1
ATOM 711 O O . LEU A 1 90 ? -0.520 0.205 -2.324 1.00 93.88 90 LEU A O 1
ATOM 715 N N . LEU A 1 91 ? 1.632 -0.305 -1.929 1.00 95.56 91 LEU A N 1
ATOM 716 C CA . LEU A 1 91 ? 1.544 -1.697 -2.369 1.00 95.56 91 LEU A CA 1
ATOM 717 C C . LEU A 1 91 ? 0.592 -2.505 -1.491 1.00 95.56 91 LEU A C 1
ATOM 719 O O . LEU A 1 91 ? -0.158 -3.321 -2.014 1.00 95.56 91 LEU A O 1
ATOM 723 N N . PHE A 1 92 ? 0.572 -2.247 -0.185 1.00 92.38 92 PHE A N 1
ATOM 724 C CA . PHE A 1 92 ? -0.374 -2.884 0.723 1.00 92.38 92 PHE A CA 1
ATOM 725 C C . PHE A 1 92 ? -1.819 -2.488 0.397 1.00 92.38 92 PHE A C 1
ATOM 727 O O . PHE A 1 92 ? -2.661 -3.361 0.217 1.00 92.38 92 PHE A O 1
ATOM 734 N N . ASP A 1 93 ? -2.096 -1.190 0.234 1.00 89.88 93 ASP A N 1
ATOM 735 C CA . ASP A 1 93 ? -3.429 -0.713 -0.159 1.00 89.88 93 ASP A CA 1
ATOM 736 C C . ASP A 1 93 ? -3.877 -1.318 -1.504 1.00 89.88 93 ASP A C 1
ATOM 738 O O . ASP A 1 93 ? -5.047 -1.641 -1.685 1.00 89.88 93 ASP A O 1
ATOM 742 N N . LEU A 1 94 ? -2.959 -1.459 -2.467 1.00 93.00 94 LEU A N 1
ATOM 743 C CA . LEU A 1 94 ? -3.256 -2.076 -3.762 1.00 93.00 94 LEU A CA 1
ATOM 744 C C . LEU A 1 94 ? -3.461 -3.591 -3.632 1.00 93.00 94 LEU A C 1
ATOM 746 O O . LEU A 1 94 ? -4.344 -4.146 -4.277 1.00 93.00 94 LEU A O 1
ATOM 750 N N . SER A 1 95 ? -2.704 -4.267 -2.773 1.00 92.56 95 SER A N 1
ATOM 751 C CA . SER A 1 95 ? -2.922 -5.680 -2.459 1.00 92.56 95 SER A CA 1
ATOM 752 C C . SER A 1 95 ? -4.328 -5.914 -1.899 1.00 92.56 95 SER A C 1
ATOM 754 O O . SER A 1 95 ? -5.025 -6.806 -2.371 1.00 92.56 95 SER A O 1
ATOM 756 N N . ASP A 1 96 ? -4.774 -5.076 -0.959 1.00 86.12 96 ASP A N 1
ATOM 757 C CA . ASP A 1 96 ? -6.112 -5.149 -0.345 1.00 86.12 96 ASP A CA 1
ATOM 758 C C . ASP A 1 96 ? -7.241 -4.907 -1.369 1.00 86.12 96 ASP A C 1
ATOM 760 O O . ASP A 1 96 ? -8.341 -5.438 -1.255 1.00 86.12 96 ASP A O 1
ATOM 764 N N . GLN A 1 97 ? -6.947 -4.166 -2.443 1.00 87.94 97 GLN A N 1
ATOM 765 C CA . GLN A 1 97 ? -7.849 -3.954 -3.584 1.00 87.94 97 GLN A CA 1
ATOM 766 C C . GLN A 1 97 ? -7.816 -5.091 -4.627 1.00 87.94 97 GLN A C 1
ATOM 768 O O . GLN A 1 97 ? -8.436 -4.967 -5.685 1.00 87.94 97 GLN A O 1
ATOM 773 N N . GLY A 1 98 ? -7.090 -6.183 -4.366 1.00 90.31 98 GLY A N 1
ATOM 774 C CA . GLY A 1 98 ? -7.022 -7.362 -5.236 1.00 90.31 98 GLY A CA 1
ATOM 775 C C . GLY A 1 98 ? -5.936 -7.313 -6.316 1.00 90.31 98 GLY A C 1
ATOM 776 O O . GLY A 1 98 ? -5.988 -8.074 -7.285 1.00 90.31 98 GLY A O 1
ATOM 777 N N . TYR A 1 99 ? -4.942 -6.425 -6.201 1.00 94.19 99 TYR A N 1
ATOM 778 C CA . TYR A 1 99 ? -3.794 -6.424 -7.111 1.00 94.19 99 TYR A CA 1
ATOM 779 C C . TYR A 1 99 ? -2.722 -7.416 -6.631 1.00 94.19 99 TYR A C 1
ATOM 781 O O . TYR A 1 99 ? -1.747 -7.027 -5.990 1.00 94.19 99 TYR A O 1
ATOM 789 N N . ASN A 1 100 ? -2.848 -8.691 -7.013 1.00 94.12 100 ASN A N 1
ATOM 790 C CA . ASN A 1 100 ? -1.928 -9.773 -6.605 1.00 94.12 100 ASN A CA 1
ATOM 791 C C . ASN A 1 100 ? -0.444 -9.497 -6.928 1.00 94.12 100 ASN A C 1
ATOM 793 O O . ASN A 1 100 ? 0.456 -10.005 -6.264 1.00 94.12 100 ASN A O 1
ATOM 797 N N . SER A 1 101 ? -0.152 -8.683 -7.948 1.00 95.00 101 SER A N 1
ATOM 798 C CA . SER A 1 101 ? 1.222 -8.266 -8.259 1.00 95.00 101 SER A CA 1
ATOM 799 C C . SER A 1 101 ? 1.833 -7.375 -7.173 1.00 95.00 101 SER A C 1
ATOM 801 O O . SER A 1 101 ? 3.043 -7.425 -6.968 1.00 95.00 101 SER A O 1
ATOM 803 N N . ALA A 1 102 ? 1.019 -6.587 -6.465 1.00 96.50 102 ALA A N 1
ATOM 804 C CA . ALA A 1 102 ? 1.472 -5.785 -5.335 1.00 96.50 102 ALA A CA 1
ATOM 805 C C . ALA A 1 102 ? 1.770 -6.667 -4.113 1.00 96.50 102 ALA A C 1
ATOM 807 O O . ALA A 1 102 ? 2.812 -6.494 -3.483 1.00 96.50 102 ALA A O 1
ATOM 808 N N . GLU A 1 103 ? 0.919 -7.663 -3.841 1.00 93.69 103 GLU A N 1
ATOM 809 C CA . GLU A 1 103 ? 1.158 -8.676 -2.804 1.00 93.69 103 GLU A CA 1
ATOM 810 C C . GLU A 1 103 ? 2.469 -9.431 -3.052 1.00 93.69 103 GLU A C 1
ATOM 812 O O . GLU A 1 103 ? 3.337 -9.515 -2.180 1.00 93.69 103 GLU A O 1
ATOM 817 N N . LYS A 1 104 ? 2.660 -9.915 -4.286 1.00 95.12 104 LYS A N 1
ATOM 818 C CA . LYS A 1 104 ? 3.884 -10.612 -4.690 1.00 95.12 104 LYS A CA 1
ATOM 819 C C . LYS A 1 104 ? 5.118 -9.728 -4.515 1.00 95.12 104 LYS A C 1
ATOM 821 O O . LYS A 1 104 ? 6.146 -10.209 -4.044 1.00 95.12 104 LYS A O 1
ATOM 826 N N . LEU A 1 105 ? 5.024 -8.442 -4.857 1.00 96.31 105 LEU A N 1
ATOM 827 C CA . LEU A 1 105 ? 6.130 -7.508 -4.667 1.00 96.31 105 LEU A CA 1
ATOM 828 C C . LEU A 1 105 ? 6.456 -7.296 -3.181 1.00 96.31 105 LEU A C 1
ATOM 830 O O . LEU A 1 105 ? 7.627 -7.328 -2.818 1.00 96.31 105 LEU A O 1
ATOM 834 N N . LEU A 1 106 ? 5.452 -7.154 -2.310 1.00 95.25 106 LEU A N 1
ATOM 835 C CA . LEU A 1 106 ? 5.669 -7.086 -0.858 1.00 95.25 106 LEU A CA 1
ATOM 836 C C . LEU A 1 106 ? 6.382 -8.341 -0.334 1.00 95.25 106 LEU A C 1
ATOM 838 O O . LEU A 1 106 ? 7.358 -8.227 0.410 1.00 95.25 106 LEU A O 1
ATOM 842 N N . SER A 1 107 ? 5.951 -9.527 -0.772 1.00 93.19 107 SER A N 1
ATOM 843 C CA . SER A 1 107 ? 6.605 -10.791 -0.415 1.00 93.19 107 SER A CA 1
ATOM 844 C C . SER A 1 107 ? 8.054 -10.846 -0.908 1.00 93.19 107 SER A C 1
ATOM 846 O O . SER A 1 107 ? 8.940 -11.250 -0.158 1.00 93.19 107 SER A O 1
ATOM 848 N N . ASN A 1 108 ? 8.322 -10.399 -2.140 1.00 94.06 108 ASN A N 1
ATOM 849 C CA . ASN A 1 108 ? 9.672 -10.356 -2.712 1.00 94.06 108 ASN A CA 1
ATOM 850 C C . ASN A 1 108 ? 10.601 -9.381 -1.970 1.00 94.06 108 ASN A C 1
ATOM 852 O O . ASN A 1 108 ? 11.806 -9.602 -1.916 1.00 94.06 108 ASN A O 1
ATOM 856 N N . LEU A 1 109 ? 10.050 -8.329 -1.359 1.00 94.12 109 LEU A N 1
ATOM 857 C CA . LEU A 1 109 ? 10.782 -7.420 -0.468 1.00 94.12 109 LEU A CA 1
ATOM 858 C C . LEU A 1 109 ? 11.013 -8.016 0.937 1.00 94.12 109 LEU A C 1
ATOM 860 O O . LEU A 1 109 ? 11.525 -7.333 1.828 1.00 94.12 109 LEU A O 1
ATOM 864 N N . GLY A 1 110 ? 10.609 -9.268 1.179 1.00 91.81 110 GLY A N 1
ATOM 865 C CA . GLY A 1 110 ? 10.728 -9.929 2.477 1.00 91.81 110 GLY A CA 1
ATOM 866 C C . GLY A 1 110 ? 9.844 -9.288 3.550 1.00 91.81 110 GLY A C 1
ATOM 867 O O . GLY A 1 110 ? 10.252 -9.183 4.712 1.00 91.81 110 GLY A O 1
ATOM 868 N N . LEU A 1 111 ? 8.671 -8.773 3.169 1.00 90.19 111 LEU A N 1
ATOM 869 C CA . LEU A 1 111 ? 7.665 -8.278 4.106 1.00 90.19 111 LEU A CA 1
ATOM 870 C C . LEU A 1 111 ? 6.619 -9.362 4.342 1.00 90.19 111 LEU A C 1
ATOM 872 O O . LEU A 1 111 ? 5.912 -9.773 3.427 1.00 90.19 111 LEU A O 1
ATOM 876 N N . SER A 1 112 ? 6.492 -9.794 5.597 1.00 88.44 112 SER A N 1
ATOM 877 C CA . SER A 1 112 ? 5.350 -10.607 6.003 1.00 88.44 112 SER A CA 1
ATOM 878 C C . SER A 1 112 ? 4.067 -9.762 5.987 1.00 88.44 112 SER A C 1
ATOM 880 O O . SER A 1 112 ? 4.139 -8.541 6.180 1.00 88.44 112 SER A O 1
ATOM 882 N N . PRO A 1 113 ? 2.880 -10.382 5.853 1.00 84.31 113 PRO A N 1
ATOM 883 C CA . PRO A 1 113 ? 1.610 -9.663 5.950 1.00 84.31 113 PRO A CA 1
ATOM 884 C C . PRO A 1 113 ? 1.503 -8.823 7.231 1.00 84.31 113 PRO A C 1
ATOM 886 O O . PRO A 1 113 ? 1.110 -7.661 7.188 1.00 84.31 113 PRO A O 1
ATOM 889 N N . ALA A 1 114 ? 1.956 -9.361 8.369 1.00 88.06 114 ALA A N 1
ATOM 890 C CA . ALA A 1 114 ? 1.970 -8.640 9.640 1.00 88.06 114 ALA A CA 1
ATOM 891 C C . ALA A 1 114 ? 2.894 -7.408 9.620 1.00 88.06 114 ALA A C 1
ATOM 893 O O . ALA A 1 114 ? 2.544 -6.372 10.183 1.00 88.06 114 ALA A O 1
ATOM 894 N N . ALA A 1 115 ? 4.061 -7.491 8.971 1.00 89.69 115 ALA A N 1
ATOM 895 C CA . ALA A 1 115 ? 4.959 -6.347 8.827 1.00 89.69 115 ALA A CA 1
ATOM 896 C C . ALA A 1 115 ? 4.333 -5.250 7.952 1.00 89.69 115 ALA A C 1
ATOM 898 O O . ALA A 1 115 ? 4.381 -4.079 8.319 1.00 89.69 115 ALA A O 1
ATOM 899 N N . ALA A 1 116 ? 3.684 -5.624 6.847 1.00 86.62 116 ALA A N 1
ATOM 900 C CA . ALA A 1 116 ? 2.994 -4.669 5.983 1.00 86.62 116 ALA A CA 1
ATOM 901 C C . ALA A 1 116 ? 1.813 -3.986 6.703 1.00 86.62 116 ALA A C 1
ATOM 903 O O . ALA A 1 116 ? 1.657 -2.767 6.618 1.00 86.62 116 ALA A O 1
ATOM 904 N N . VAL A 1 117 ? 1.047 -4.738 7.505 1.00 90.81 117 VAL A N 1
ATOM 905 C CA . VAL A 1 117 ? -0.013 -4.183 8.366 1.00 90.81 117 VAL A CA 1
ATOM 906 C C . VAL A 1 117 ? 0.557 -3.196 9.388 1.00 90.81 117 VAL A C 1
ATOM 908 O O . VAL A 1 117 ? -0.025 -2.130 9.579 1.00 90.81 117 VAL A O 1
ATOM 911 N N . ARG A 1 118 ? 1.702 -3.493 10.022 1.00 93.44 118 ARG A N 1
ATOM 912 C CA . ARG A 1 118 ? 2.363 -2.562 10.961 1.00 93.44 118 ARG A CA 1
ATOM 913 C C . ARG A 1 118 ? 2.734 -1.248 10.285 1.00 93.44 118 ARG A C 1
ATOM 915 O O . ARG A 1 118 ? 2.395 -0.190 10.807 1.00 93.44 118 ARG A O 1
ATOM 922 N N . GLU A 1 119 ? 3.392 -1.314 9.130 1.00 90.50 119 GLU A N 1
ATOM 923 C CA . GLU A 1 119 ? 3.761 -0.130 8.341 1.00 90.50 119 GLU A CA 1
ATOM 924 C C . GLU A 1 119 ? 2.513 0.688 7.986 1.00 90.50 119 GLU A C 1
ATOM 926 O O . GLU A 1 119 ? 2.467 1.906 8.174 1.00 90.50 119 GLU A O 1
ATOM 931 N N . ARG A 1 120 ? 1.437 0.011 7.568 1.00 90.50 120 ARG A N 1
ATOM 932 C CA . ARG A 1 120 ? 0.182 0.683 7.246 1.00 90.50 120 ARG A CA 1
ATOM 933 C C . ARG A 1 120 ? -0.469 1.332 8.466 1.00 90.50 120 ARG A C 1
ATOM 935 O O . ARG A 1 120 ? -0.853 2.499 8.383 1.00 90.50 120 ARG A O 1
ATOM 942 N N . LEU A 1 121 ? -0.536 0.652 9.608 1.00 94.06 121 LEU A N 1
ATOM 943 C CA . LEU A 1 121 ? -1.030 1.219 10.868 1.00 94.06 121 LEU A CA 1
ATOM 944 C C . LEU A 1 121 ? -0.223 2.459 11.289 1.00 94.06 121 LEU A C 1
ATOM 946 O O . LEU A 1 121 ? -0.797 3.472 11.691 1.00 94.06 121 LEU A O 1
ATOM 950 N N . LEU A 1 122 ? 1.104 2.406 11.149 1.00 93.38 122 LEU A N 1
ATOM 951 C CA . LEU A 1 122 ? 2.020 3.511 11.447 1.00 93.38 122 LEU A CA 1
ATOM 952 C C . LEU A 1 122 ? 1.975 4.651 10.421 1.00 93.38 122 LEU A C 1
ATOM 954 O O . LEU A 1 122 ? 2.518 5.721 10.690 1.00 93.38 122 LEU A O 1
ATOM 958 N N . SER A 1 123 ? 1.317 4.462 9.281 1.00 90.31 123 SER A N 1
ATOM 959 C CA . SER A 1 123 ? 1.052 5.530 8.309 1.00 90.31 123 SER A CA 1
ATOM 960 C C . SER A 1 123 ? -0.279 6.250 8.545 1.00 90.31 123 SER A C 1
ATOM 962 O O . SER A 1 123 ? -0.526 7.289 7.936 1.00 90.31 123 SER A O 1
ATOM 964 N N . MET A 1 124 ? -1.153 5.722 9.415 1.00 92.81 124 MET A N 1
ATOM 965 C CA . MET A 1 124 ? -2.424 6.380 9.724 1.00 92.81 124 MET A CA 1
ATOM 966 C C . MET A 1 124 ? -2.186 7.743 10.396 1.00 92.81 124 MET A C 1
ATOM 968 O O . MET A 1 124 ? -1.235 7.878 11.183 1.00 92.81 124 MET A O 1
ATOM 972 N N . PRO A 1 125 ? -3.041 8.746 10.115 1.00 91.88 125 PRO A N 1
ATOM 973 C CA . PRO A 1 125 ? -2.943 10.051 10.755 1.00 91.88 125 PRO A CA 1
ATOM 974 C C . PRO A 1 125 ? -3.154 9.923 12.265 1.00 91.88 125 PRO A C 1
ATOM 976 O O . PRO A 1 125 ? -3.923 9.078 12.726 1.00 91.88 125 PRO A O 1
ATOM 979 N N . LEU A 1 126 ? -2.479 10.778 13.035 1.00 93.81 126 LEU A N 1
ATOM 980 C CA . LEU A 1 126 ? -2.738 10.892 14.467 1.00 93.81 126 LEU A CA 1
ATOM 981 C C . LEU A 1 126 ? -4.132 11.484 14.695 1.00 93.81 126 LEU A C 1
ATOM 983 O O . LEU A 1 126 ? -4.573 12.376 13.971 1.00 93.81 126 LEU A O 1
ATOM 987 N N . GLN A 1 127 ? -4.826 10.949 15.688 1.00 91.88 127 GLN A N 1
ATOM 988 C CA . GLN A 1 127 ? -6.161 11.346 16.111 1.00 91.88 127 GLN A CA 1
ATOM 989 C C . GLN A 1 127 ? -6.153 11.592 17.617 1.00 91.88 127 GLN A C 1
ATOM 991 O O . GLN A 1 127 ? -5.389 10.965 18.357 1.00 91.88 127 GLN A O 1
ATOM 996 N N . GLU A 1 128 ? -7.032 12.473 18.082 1.00 87.69 128 GLU A N 1
ATOM 997 C CA . GLU A 1 128 ? -7.235 12.658 19.513 1.00 87.69 128 GLU A CA 1
ATOM 998 C C . GLU A 1 128 ? -7.864 11.408 20.136 1.00 87.69 128 GLU A C 1
ATOM 1000 O O . GLU A 1 128 ? -8.792 10.796 19.595 1.00 87.69 128 GLU A O 1
ATOM 1005 N N . LYS A 1 129 ? -7.349 11.020 21.303 1.00 82.81 129 LYS A N 1
ATOM 1006 C CA . LYS A 1 129 ? -7.912 9.920 22.082 1.00 82.81 129 LYS A CA 1
ATOM 1007 C C . LYS A 1 129 ? -9.223 10.375 22.717 1.00 82.81 129 LYS A C 1
ATOM 1009 O O . LYS A 1 129 ? -9.242 11.356 23.457 1.00 82.81 129 LYS A O 1
ATOM 1014 N N . HIS A 1 130 ? -10.301 9.620 22.516 1.00 85.56 130 HIS A N 1
ATOM 1015 C CA . HIS A 1 130 ? -11.529 9.863 23.270 1.00 85.56 130 HIS A CA 1
ATOM 1016 C C . HIS A 1 130 ? -11.427 9.221 24.656 1.00 85.56 130 HIS A C 1
ATOM 1018 O O . HIS A 1 130 ? -10.852 8.144 24.813 1.00 85.56 130 HIS A O 1
ATOM 1024 N N . ARG A 1 131 ? -12.034 9.855 25.668 1.00 81.44 131 ARG A N 1
ATOM 1025 C CA . ARG A 1 131 ? -11.968 9.400 27.073 1.00 81.44 131 ARG A CA 1
ATOM 1026 C C . ARG A 1 131 ? -12.445 7.958 27.286 1.00 81.44 131 ARG A C 1
ATOM 1028 O O . ARG A 1 131 ? -11.989 7.312 28.218 1.00 81.44 131 ARG A O 1
ATOM 1035 N N . GLN A 1 132 ? -13.351 7.477 26.438 1.00 85.81 132 GLN A N 1
ATOM 1036 C CA . GLN A 1 132 ? -13.956 6.145 26.534 1.00 85.81 132 GLN A CA 1
ATOM 1037 C C . GLN A 1 132 ? -13.229 5.080 25.696 1.00 85.81 132 GLN A C 1
ATOM 1039 O O . GLN A 1 132 ? -13.581 3.907 25.778 1.00 85.81 132 GLN A O 1
ATOM 1044 N N . ASP A 1 133 ? -12.234 5.463 24.888 1.00 90.88 133 ASP A N 1
ATOM 1045 C CA . ASP A 1 133 ? -11.496 4.509 24.063 1.00 90.88 133 ASP A CA 1
ATOM 1046 C C . ASP A 1 133 ? -10.492 3.721 24.915 1.00 90.88 133 ASP A C 1
ATOM 1048 O O . ASP A 1 133 ? -9.702 4.298 25.678 1.00 90.88 133 ASP A O 1
ATOM 1052 N N . ARG A 1 134 ? -10.442 2.400 24.710 1.00 94.19 134 ARG A N 1
ATOM 1053 C CA . ARG A 1 134 ? -9.361 1.571 25.251 1.00 94.19 134 ARG A CA 1
ATOM 1054 C C . ARG A 1 134 ? -8.097 1.862 24.450 1.00 94.19 134 ARG A C 1
ATOM 1056 O O . ARG A 1 134 ? -8.091 1.738 23.232 1.00 94.19 134 ARG A O 1
ATOM 1063 N N . GLN A 1 135 ? -7.014 2.229 25.123 1.00 95.56 135 GLN A N 1
ATOM 1064 C CA . GLN A 1 135 ? -5.722 2.379 24.462 1.00 95.56 135 GLN A CA 1
ATOM 1065 C C . GLN A 1 135 ? -5.035 1.020 24.337 1.00 95.56 135 GLN A C 1
ATOM 1067 O O . GLN A 1 135 ? -5.044 0.245 25.289 1.00 95.56 135 GLN A O 1
ATOM 1072 N N . ILE A 1 136 ? -4.443 0.763 23.177 1.00 97.25 136 ILE A N 1
ATOM 1073 C CA . ILE A 1 136 ? -3.705 -0.456 22.861 1.00 97.25 136 ILE A CA 1
ATOM 1074 C C . ILE A 1 136 ? -2.387 -0.118 22.151 1.00 97.25 136 ILE A C 1
ATOM 1076 O O . ILE A 1 136 ? -2.231 0.941 21.529 1.00 97.25 136 ILE A O 1
ATOM 1080 N N . SER A 1 137 ? -1.423 -1.023 22.254 1.00 97.69 137 SER A N 1
ATOM 1081 C CA . SER A 1 137 ? -0.141 -0.971 21.552 1.00 97.69 137 SER A CA 1
ATOM 1082 C C . SER A 1 137 ? -0.276 -1.317 20.062 1.00 97.69 137 SER A C 1
ATOM 1084 O O . SER A 1 137 ? -1.301 -1.816 19.603 1.00 97.69 137 SER A O 1
ATOM 1086 N N . LEU A 1 138 ? 0.783 -1.069 19.280 1.00 97.19 138 LEU A N 1
ATOM 1087 C CA . LEU A 1 138 ? 0.861 -1.520 17.884 1.00 97.19 138 LEU A CA 1
ATOM 1088 C C . LEU A 1 138 ? 0.710 -3.043 17.753 1.00 97.19 138 LEU A C 1
ATOM 1090 O O . LEU A 1 138 ? 0.072 -3.505 16.814 1.00 97.19 138 LEU A O 1
ATOM 1094 N N . ASP A 1 139 ? 1.309 -3.815 18.661 1.00 96.62 139 ASP A N 1
ATOM 1095 C CA . ASP A 1 139 ? 1.267 -5.277 18.590 1.00 96.62 139 ASP A CA 1
ATOM 1096 C C . ASP A 1 139 ? -0.138 -5.803 18.909 1.00 96.62 139 ASP A C 1
ATOM 1098 O O . ASP A 1 139 ? -0.655 -6.635 18.167 1.00 96.62 139 ASP A O 1
ATOM 1102 N N . GLU A 1 140 ? -0.801 -5.237 19.923 1.00 97.00 140 GLU A N 1
ATOM 1103 C CA . GLU A 1 140 ? -2.221 -5.500 20.179 1.00 97.00 140 GLU A CA 1
ATOM 1104 C C . GLU A 1 140 ? -3.092 -5.091 18.986 1.00 97.00 140 GLU A C 1
ATOM 1106 O O . GLU A 1 140 ? -3.959 -5.852 18.588 1.00 97.00 140 GLU A O 1
ATOM 1111 N N . ALA A 1 141 ? -2.846 -3.935 18.361 1.00 97.00 141 ALA A N 1
ATOM 1112 C CA . ALA A 1 141 ? -3.601 -3.494 17.188 1.00 97.00 141 ALA A CA 1
ATOM 1113 C C . ALA A 1 141 ? -3.491 -4.477 16.009 1.00 97.00 141 ALA A C 1
ATOM 1115 O O . ALA A 1 141 ? -4.483 -4.745 15.333 1.00 97.00 141 ALA A O 1
ATOM 1116 N N . VAL A 1 142 ? -2.302 -5.037 15.766 1.00 95.75 142 VAL A N 1
ATOM 1117 C CA . VAL A 1 142 ? -2.100 -6.080 14.746 1.00 95.75 142 VAL A CA 1
ATOM 1118 C C . VAL A 1 142 ? -2.868 -7.353 15.105 1.00 95.75 142 VAL A C 1
ATOM 1120 O O . VAL A 1 142 ? -3.480 -7.962 14.227 1.00 95.75 142 VAL A O 1
ATOM 1123 N N . GLU A 1 143 ? -2.862 -7.746 16.378 1.00 95.19 143 GLU A N 1
ATOM 1124 C CA . GLU A 1 143 ? -3.595 -8.926 16.834 1.00 95.19 143 GLU A CA 1
ATOM 1125 C C . GLU A 1 143 ? -5.113 -8.727 16.745 1.00 95.19 143 GLU A C 1
ATOM 1127 O O . GLU A 1 143 ? -5.809 -9.607 16.248 1.00 95.19 143 GLU A O 1
ATOM 1132 N N . GLU A 1 144 ? -5.630 -7.550 17.106 1.00 95.38 144 GLU A N 1
ATOM 1133 C CA . GLU A 1 144 ? -7.044 -7.197 16.935 1.00 95.38 144 GLU A CA 1
ATOM 1134 C C . GLU A 1 144 ? -7.461 -7.304 15.462 1.00 95.38 144 GLU A C 1
ATOM 1136 O O . GLU A 1 144 ? -8.499 -7.888 15.161 1.00 95.38 144 GLU A O 1
ATOM 1141 N N . ILE A 1 145 ? -6.631 -6.838 14.517 1.00 93.75 145 ILE A N 1
ATOM 1142 C CA . ILE A 1 145 ? -6.882 -7.034 13.078 1.00 93.75 145 ILE A CA 1
ATOM 1143 C C . ILE A 1 145 ? -6.950 -8.524 12.733 1.00 93.75 145 ILE A C 1
ATOM 1145 O O . ILE A 1 145 ? -7.874 -8.953 12.037 1.00 93.75 145 ILE A O 1
ATOM 1149 N N . ARG A 1 146 ? -6.012 -9.333 13.236 1.00 91.88 146 ARG A N 1
ATOM 1150 C CA . ARG A 1 146 ? -5.988 -10.781 12.988 1.00 91.88 146 ARG A CA 1
ATOM 1151 C C . ARG A 1 146 ? -7.250 -11.466 13.511 1.00 91.88 146 ARG A C 1
ATOM 1153 O O . ARG A 1 146 ? -7.839 -12.274 12.794 1.00 91.88 146 ARG A O 1
ATOM 1160 N N . LEU A 1 147 ? -7.670 -11.142 14.731 1.00 91.25 147 LEU A N 1
ATOM 1161 C CA . LEU A 1 147 ? -8.875 -11.683 15.364 1.00 91.25 147 LEU A CA 1
ATOM 1162 C C . LEU A 1 147 ? -10.148 -11.192 14.670 1.00 91.25 147 LEU A C 1
ATOM 1164 O O . LEU A 1 147 ? -11.103 -11.954 14.511 1.00 91.25 147 LEU A O 1
ATOM 1168 N N . SER A 1 148 ? -10.131 -9.960 14.159 1.00 90.69 148 SER A N 1
ATOM 1169 C CA . SER A 1 148 ? -11.273 -9.350 13.484 1.00 90.69 148 SER A CA 1
ATOM 1170 C C . SER A 1 148 ? -11.713 -10.082 12.221 1.00 90.69 148 SER A C 1
ATOM 1172 O O . SER A 1 148 ? -12.839 -9.894 11.766 1.00 90.69 148 SER A O 1
ATOM 1174 N N . ARG A 1 149 ? -10.888 -10.984 11.666 1.00 85.31 149 ARG A N 1
ATOM 1175 C CA . ARG A 1 149 ? -11.249 -11.823 10.510 1.00 85.31 149 ARG A CA 1
ATOM 1176 C C . ARG A 1 149 ? -12.566 -12.584 10.695 1.00 85.31 149 ARG A C 1
ATOM 1178 O O . ARG A 1 149 ? -13.237 -12.838 9.704 1.00 85.31 149 ARG A O 1
ATOM 1185 N N . PHE A 1 150 ? -12.968 -12.851 11.937 1.00 87.56 150 PHE A N 1
ATOM 1186 C CA . PHE A 1 150 ? -14.211 -13.548 12.276 1.00 87.56 150 PHE A CA 1
ATOM 1187 C C . PHE A 1 150 ? -15.422 -12.635 12.517 1.00 87.56 150 PHE A C 1
ATOM 1189 O O . PHE A 1 150 ? -16.529 -13.137 12.660 1.00 87.56 150 PHE A O 1
ATOM 1196 N N . LEU A 1 151 ? -15.234 -11.313 12.566 1.00 89.94 151 LEU A N 1
ATOM 1197 C CA . LEU A 1 151 ? -16.327 -10.353 12.748 1.00 89.94 151 LEU A CA 1
ATOM 1198 C C . LEU A 1 151 ? -17.150 -10.175 11.466 1.00 89.94 151 LEU A C 1
ATOM 1200 O O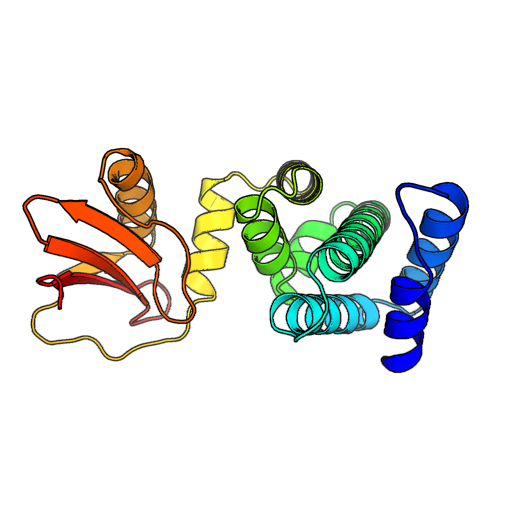 . LEU A 1 151 ? -16.694 -10.498 10.370 1.00 89.94 151 LEU A O 1
ATOM 1204 N N . GLU A 1 152 ? -18.351 -9.625 11.575 1.00 88.88 152 GLU A N 1
ATOM 1205 C CA . GLU A 1 152 ? -19.187 -9.326 10.406 1.00 88.88 152 GLU A CA 1
ATOM 1206 C C . GLU A 1 152 ? -18.950 -7.897 9.891 1.00 88.88 152 GLU A C 1
ATOM 1208 O O . GLU A 1 152 ? -18.302 -7.082 10.542 1.00 88.88 152 GLU A O 1
ATOM 1213 N N . GLY A 1 153 ? -19.495 -7.554 8.723 1.00 87.56 153 GLY A N 1
ATOM 1214 C CA . GLY A 1 153 ? -19.485 -6.183 8.202 1.00 87.56 153 GLY A CA 1
ATOM 1215 C C . GLY A 1 153 ? -18.190 -5.743 7.510 1.00 87.56 153 GLY A C 1
ATOM 1216 O O . GLY A 1 153 ? -17.306 -6.543 7.204 1.00 87.56 153 GLY A O 1
ATOM 1217 N N . GLN A 1 154 ? -18.114 -4.442 7.210 1.00 85.19 154 GLN A N 1
ATOM 1218 C CA . GLN A 1 154 ? -17.000 -3.854 6.466 1.00 85.19 154 GLN A CA 1
ATOM 1219 C C . GLN A 1 154 ? -15.725 -3.837 7.313 1.00 85.19 154 GLN A C 1
ATOM 1221 O O . GLN A 1 154 ? -15.710 -3.294 8.419 1.00 85.19 154 GLN A O 1
ATOM 1226 N N . LYS A 1 155 ? -14.644 -4.372 6.744 1.00 89.56 155 LYS A N 1
ATOM 1227 C CA . LYS A 1 155 ? -13.308 -4.372 7.340 1.00 89.56 155 LYS A CA 1
ATOM 1228 C C . LYS A 1 155 ? -12.317 -3.679 6.425 1.00 89.56 155 LYS A C 1
ATOM 1230 O O . LYS A 1 155 ? -12.553 -3.580 5.223 1.00 89.56 155 LYS A O 1
ATOM 1235 N N . GLY A 1 156 ? -11.211 -3.227 7.001 1.00 88.62 156 GLY A N 1
ATOM 1236 C CA . GLY A 1 156 ? -10.082 -2.703 6.243 1.00 88.62 156 GLY A CA 1
ATOM 1237 C C . GLY A 1 156 ? -9.712 -1.269 6.592 1.00 88.62 156 GLY A C 1
ATOM 1238 O O . GLY A 1 156 ? -10.299 -0.620 7.467 1.00 88.62 156 GLY A O 1
ATOM 1239 N N . PHE A 1 157 ? -8.686 -0.777 5.902 1.00 89.19 157 PHE A N 1
ATOM 1240 C CA . PHE A 1 157 ? -8.157 0.562 6.119 1.00 89.19 157 PHE A CA 1
ATOM 1241 C C . PHE A 1 157 ? -9.056 1.623 5.488 1.00 89.19 157 PHE A C 1
ATOM 1243 O O . PHE A 1 157 ? -9.328 1.627 4.290 1.00 89.19 157 PHE A O 1
ATOM 1250 N N . LEU A 1 158 ? -9.454 2.584 6.310 1.00 87.31 158 LEU A N 1
ATOM 1251 C CA . LEU A 1 158 ? -10.098 3.824 5.904 1.00 87.31 158 LEU A CA 1
ATOM 1252 C C . LEU A 1 158 ? -9.108 4.986 6.080 1.00 87.31 158 LEU A C 1
ATOM 1254 O O . LEU A 1 158 ? -7.980 4.809 6.545 1.00 87.31 158 LEU A O 1
ATOM 1258 N N . LYS A 1 159 ? -9.516 6.198 5.686 1.00 82.31 159 LYS A N 1
ATOM 1259 C CA . LYS A 1 159 ? -8.642 7.386 5.702 1.00 82.31 159 LYS A CA 1
ATOM 1260 C C . LYS A 1 159 ? -8.013 7.650 7.079 1.00 82.31 159 LYS A C 1
ATOM 1262 O O . LYS A 1 159 ? -6.844 8.016 7.149 1.00 82.31 159 LYS A O 1
ATOM 1267 N N . ASP A 1 160 ? -8.782 7.479 8.151 1.00 88.88 160 ASP A N 1
ATOM 1268 C CA . ASP A 1 160 ? -8.433 7.881 9.520 1.00 88.88 160 ASP A CA 1
ATOM 1269 C C . ASP A 1 160 ? -8.466 6.732 10.543 1.00 88.88 160 ASP A C 1
ATOM 1271 O O . ASP A 1 160 ? -8.217 6.949 11.730 1.00 88.88 160 ASP A O 1
ATOM 1275 N N . ARG A 1 161 ? -8.811 5.518 10.107 1.00 92.56 161 ARG A N 1
ATOM 1276 C CA . ARG A 1 161 ? -9.057 4.372 10.988 1.00 92.56 161 ARG A CA 1
ATOM 1277 C C . ARG A 1 161 ? -8.911 3.044 10.259 1.00 92.56 161 ARG A C 1
ATOM 1279 O O . ARG A 1 161 ? -8.978 3.001 9.035 1.00 92.56 161 ARG A O 1
ATOM 1286 N N . TYR A 1 162 ? -8.821 1.959 11.016 1.00 94.19 162 TYR A N 1
ATOM 1287 C CA . TYR A 1 162 ? -9.060 0.605 10.522 1.00 94.19 162 TYR A CA 1
ATOM 1288 C C . TYR A 1 162 ? -10.414 0.113 11.034 1.00 94.19 162 TYR A C 1
ATOM 1290 O O . TYR A 1 162 ? -10.648 0.134 12.242 1.00 94.19 162 TYR A O 1
ATOM 1298 N N . ALA A 1 163 ? -11.306 -0.317 10.146 1.00 94.25 163 ALA A N 1
ATOM 1299 C CA . ALA A 1 163 ? -12.549 -0.973 10.536 1.00 94.25 163 ALA A CA 1
ATOM 1300 C C . ALA A 1 163 ? -12.276 -2.461 10.799 1.00 94.25 163 ALA A C 1
ATOM 1302 O O . ALA A 1 163 ? -11.808 -3.166 9.908 1.00 94.25 163 ALA A O 1
ATOM 1303 N N . LEU A 1 164 ? -12.552 -2.930 12.017 1.00 94.62 164 LEU A N 1
ATOM 1304 C CA . LEU A 1 164 ? -12.425 -4.343 12.403 1.00 94.62 164 LEU A CA 1
ATOM 1305 C C . LEU A 1 164 ? -13.700 -5.132 12.057 1.00 94.62 164 LEU A C 1
ATOM 1307 O O . LEU A 1 164 ? -13.666 -6.350 11.917 1.00 94.62 164 LEU A O 1
ATOM 1311 N N . GLY A 1 165 ? -14.823 -4.437 11.887 1.00 93.38 165 GLY A N 1
ATOM 1312 C CA . GLY A 1 165 ? -16.130 -5.031 11.631 1.00 93.38 165 GLY A CA 1
ATOM 1313 C C . GLY A 1 165 ? -17.065 -4.858 12.822 1.00 93.38 165 GLY A C 1
ATOM 1314 O O . GLY A 1 165 ? -16.902 -3.945 13.637 1.00 93.38 165 GLY A O 1
ATOM 1315 N N . ASN A 1 166 ? -18.060 -5.731 12.898 1.00 92.75 166 ASN A N 1
ATOM 1316 C CA . ASN A 1 166 ? -19.175 -5.642 13.820 1.00 92.75 166 ASN A CA 1
ATOM 1317 C C . ASN A 1 166 ? -19.252 -6.882 14.711 1.00 92.75 166 ASN A C 1
ATOM 1319 O O . ASN A 1 166 ? -19.149 -8.010 14.229 1.00 92.75 166 ASN A O 1
ATOM 1323 N N . GLU A 1 167 ? -19.504 -6.662 15.998 1.00 91.75 167 GLU A N 1
ATOM 1324 C CA . GLU A 1 167 ? -19.807 -7.710 16.971 1.00 91.75 167 GLU A CA 1
ATOM 1325 C C . GLU A 1 167 ? -20.948 -7.233 17.874 1.00 91.75 167 GLU A C 1
ATOM 1327 O O . GLU A 1 167 ? -20.935 -6.097 18.352 1.00 91.75 167 GLU A O 1
ATOM 1332 N N . LYS A 1 168 ? -21.953 -8.086 18.122 1.00 88.44 168 LYS A N 1
ATOM 1333 C CA . LYS A 1 168 ? -23.041 -7.815 19.090 1.00 88.44 168 LYS A CA 1
ATOM 1334 C C . LYS A 1 168 ? -23.704 -6.439 18.897 1.00 88.44 168 LYS A C 1
ATOM 1336 O O . LYS A 1 168 ? -23.964 -5.713 19.858 1.00 88.44 168 LYS A O 1
ATOM 1341 N N . GLY A 1 169 ? -23.942 -6.058 17.640 1.00 87.44 169 GLY A N 1
ATOM 1342 C CA . GLY A 1 169 ? -24.566 -4.778 17.292 1.00 87.44 169 GLY A CA 1
ATOM 1343 C C . GLY A 1 169 ? -23.689 -3.549 17.556 1.00 87.44 169 GLY A C 1
ATOM 1344 O O . GLY A 1 169 ? -24.218 -2.449 17.717 1.00 87.44 169 GLY A O 1
ATOM 1345 N N . ARG A 1 170 ? -22.363 -3.705 17.635 1.00 91.62 170 ARG A N 1
ATOM 1346 C CA . ARG A 1 170 ? -21.407 -2.601 17.784 1.00 91.62 170 ARG A CA 1
ATOM 1347 C C . ARG A 1 170 ? -20.358 -2.653 16.682 1.00 91.62 170 ARG A C 1
ATOM 1349 O O . ARG A 1 170 ? -19.959 -3.728 16.259 1.00 91.62 170 ARG A O 1
ATOM 1356 N N . ILE A 1 171 ? -19.919 -1.479 16.242 1.00 92.56 171 ILE A N 1
ATOM 1357 C CA . ILE A 1 171 ? -18.832 -1.279 15.282 1.00 92.56 171 ILE A CA 1
ATOM 1358 C C . ILE A 1 171 ? -17.523 -1.178 16.059 1.00 92.56 171 ILE A C 1
ATOM 1360 O O . ILE A 1 171 ? -17.431 -0.389 17.007 1.00 92.56 171 ILE A O 1
ATOM 1364 N N . HIS A 1 172 ? -16.518 -1.931 15.624 1.00 95.00 172 HIS A N 1
ATOM 1365 C CA . HIS A 1 172 ? -15.178 -1.965 16.195 1.00 95.00 172 HIS A CA 1
ATOM 1366 C C . HIS A 1 172 ? -14.187 -1.325 15.219 1.00 95.00 172 HIS A C 1
ATOM 1368 O O . HIS A 1 172 ? -14.144 -1.661 14.033 1.00 95.00 172 HIS A O 1
ATOM 1374 N N . GLU A 1 173 ? -13.392 -0.374 15.703 1.00 95.56 173 GLU A N 1
ATOM 1375 C CA . GLU A 1 173 ? -12.414 0.337 14.878 1.00 95.56 173 GLU A CA 1
ATOM 1376 C C . GLU A 1 173 ? -11.141 0.687 15.657 1.00 95.56 173 GLU A C 1
ATOM 1378 O O . GLU A 1 173 ? -11.169 0.913 16.867 1.00 95.56 173 GLU A O 1
ATOM 1383 N N . LEU A 1 174 ? -10.021 0.762 14.937 1.00 96.81 174 LEU A N 1
ATOM 1384 C CA . LEU A 1 174 ? -8.734 1.224 15.449 1.00 96.81 174 LEU A CA 1
ATOM 1385 C C . LEU A 1 174 ? -8.431 2.622 14.924 1.00 96.81 174 LEU A C 1
ATOM 1387 O O . LEU A 1 174 ? -8.538 2.875 13.724 1.00 96.81 174 LEU A O 1
ATOM 1391 N N . ARG A 1 175 ? -7.978 3.514 15.801 1.00 95.81 175 ARG A N 1
ATOM 1392 C CA . ARG A 1 175 ? -7.488 4.853 15.441 1.00 95.81 175 ARG A CA 1
ATOM 1393 C C . ARG A 1 175 ? -6.101 5.057 16.006 1.00 95.81 175 ARG A C 1
ATOM 1395 O O . ARG A 1 175 ? -5.850 4.684 17.144 1.00 95.81 175 ARG A O 1
ATOM 1402 N N . ARG A 1 176 ? -5.189 5.660 15.251 1.00 96.31 176 ARG A N 1
ATOM 1403 C CA . ARG A 1 176 ? -3.845 5.939 15.760 1.00 96.31 176 ARG A CA 1
ATOM 1404 C C . ARG A 1 176 ? -3.872 7.187 16.637 1.00 96.31 176 ARG A C 1
ATOM 1406 O O . ARG A 1 176 ? -4.254 8.249 16.167 1.00 96.31 176 ARG A O 1
ATOM 1413 N N . THR A 1 177 ? -3.421 7.082 17.882 1.00 95.81 177 THR A N 1
ATOM 1414 C CA . THR A 1 177 ? -3.400 8.209 18.837 1.00 95.81 177 THR A CA 1
ATOM 1415 C C . THR A 1 177 ? -1.996 8.588 19.297 1.00 95.81 177 THR A C 1
ATOM 1417 O O . THR A 1 177 ? -1.822 9.544 20.041 1.00 95.81 177 THR A O 1
ATOM 1420 N N . GLY A 1 178 ? -0.975 7.829 18.898 1.00 93.31 178 GLY A N 1
ATOM 1421 C CA . GLY A 1 178 ? 0.422 8.130 19.196 1.00 93.31 178 GLY A CA 1
ATOM 1422 C C . GLY A 1 178 ? 1.377 7.413 18.248 1.00 93.31 178 GLY A C 1
ATOM 1423 O O . GLY A 1 178 ? 0.954 6.705 17.331 1.00 93.31 178 GLY A O 1
ATOM 1424 N N . LYS A 1 179 ? 2.690 7.557 18.480 1.00 93.50 179 LYS A N 1
ATOM 1425 C CA . LYS A 1 179 ? 3.725 6.980 17.599 1.00 93.50 179 LYS A CA 1
ATOM 1426 C C . LYS A 1 179 ? 3.510 5.483 17.360 1.00 93.50 179 LYS A C 1
ATOM 1428 O O . LYS A 1 179 ? 3.567 5.057 16.211 1.00 93.50 179 LYS A O 1
ATOM 1433 N N . ARG A 1 180 ? 3.224 4.724 18.425 1.00 96.56 180 ARG A N 1
ATOM 1434 C CA . ARG A 1 180 ? 2.933 3.274 18.422 1.00 96.56 180 ARG A CA 1
ATOM 1435 C C . ARG A 1 180 ? 1.711 2.925 19.287 1.00 96.56 180 ARG A C 1
ATOM 1437 O O . ARG A 1 180 ? 1.641 1.829 19.833 1.00 96.56 180 ARG A O 1
ATOM 1444 N N . LEU A 1 181 ? 0.796 3.882 19.452 1.00 96.56 181 LEU A N 1
ATOM 1445 C CA . LEU A 1 181 ? -0.389 3.761 20.303 1.00 96.56 181 LEU A CA 1
ATOM 1446 C C . LEU A 1 181 ? -1.653 3.976 19.482 1.00 96.56 181 LEU A C 1
ATOM 1448 O O . LEU A 1 181 ? -1.700 4.865 18.624 1.00 96.56 181 LEU A O 1
ATOM 1452 N N . PHE A 1 182 ? -2.670 3.181 19.790 1.00 97.38 182 PHE A N 1
ATOM 1453 C CA . PHE A 1 182 ? -3.950 3.180 19.105 1.00 97.38 182 PHE A CA 1
ATOM 1454 C C . PHE A 1 182 ? -5.094 3.208 20.117 1.00 97.38 182 PHE A C 1
ATOM 1456 O O . PHE A 1 182 ? -4.990 2.659 21.209 1.00 97.38 182 PHE A O 1
ATOM 1463 N N . SER A 1 183 ? -6.193 3.843 19.743 1.00 96.50 183 SER A N 1
ATOM 1464 C CA . SER A 1 183 ? -7.487 3.692 20.389 1.00 96.50 183 SER A CA 1
ATOM 1465 C C . SER A 1 183 ? -8.233 2.542 19.731 1.00 96.50 183 SER A C 1
ATOM 1467 O O . SER A 1 183 ? -8.488 2.586 18.527 1.00 96.50 183 SER A O 1
ATOM 1469 N N . TYR A 1 184 ? -8.630 1.564 20.532 1.00 96.12 184 TYR A N 1
ATOM 1470 C CA . TYR A 1 184 ? -9.692 0.629 20.213 1.00 96.12 184 TYR A CA 1
ATOM 1471 C C . TYR A 1 184 ? -11.026 1.260 20.599 1.00 96.12 184 TYR A C 1
ATOM 1473 O O . TYR A 1 184 ? -11.280 1.550 21.774 1.00 96.12 184 TYR A O 1
ATOM 1481 N N . ARG A 1 185 ? -11.876 1.491 19.601 1.00 93.81 185 ARG A N 1
ATOM 1482 C CA . ARG A 1 185 ? -13.172 2.137 19.779 1.00 93.81 185 ARG A CA 1
ATOM 1483 C C . ARG A 1 185 ? -14.294 1.176 19.436 1.00 93.81 185 ARG A C 1
ATOM 1485 O O . ARG A 1 185 ? -14.291 0.552 18.378 1.00 93.81 185 ARG A O 1
ATOM 1492 N N . THR A 1 186 ? -15.297 1.153 20.305 1.00 92.62 186 THR A N 1
ATOM 1493 C CA . THR A 1 186 ? -16.537 0.409 20.101 1.00 92.62 186 THR A CA 1
ATOM 1494 C C . THR A 1 186 ? -17.720 1.366 20.154 1.00 92.62 186 THR A C 1
ATOM 1496 O O . THR A 1 186 ? -17.948 2.020 21.171 1.00 92.62 186 THR A O 1
ATOM 1499 N N . ARG A 1 187 ? -18.505 1.449 19.079 1.00 89.06 187 ARG A N 1
ATOM 1500 C CA . ARG A 1 187 ? -19.649 2.375 18.979 1.00 89.06 187 ARG A CA 1
ATOM 1501 C C . ARG A 1 187 ? -20.895 1.693 18.433 1.00 89.06 187 ARG A C 1
ATOM 1503 O O . ARG A 1 187 ? -20.794 0.669 17.771 1.00 89.06 187 ARG A O 1
ATOM 1510 N N . LYS A 1 188 ? -22.073 2.248 18.718 1.00 86.25 188 LYS A N 1
ATOM 1511 C CA . LYS A 1 188 ? -23.313 1.791 18.076 1.00 86.25 188 LYS A CA 1
ATOM 1512 C C . LYS A 1 188 ? -23.319 2.224 16.595 1.00 86.25 188 LYS A C 1
ATOM 1514 O O . LYS A 1 188 ? -22.747 3.279 16.299 1.00 86.25 188 LYS A O 1
ATOM 1519 N N . PRO A 1 189 ? -23.915 1.434 15.683 1.00 79.19 189 PRO A N 1
ATOM 1520 C CA . PRO A 1 189 ? -24.251 1.895 14.340 1.00 79.19 189 PRO A CA 1
ATOM 1521 C C . PRO A 1 189 ? -25.101 3.166 14.420 1.00 79.19 189 PRO A C 1
ATOM 1523 O O . PRO A 1 189 ? -25.861 3.325 15.378 1.00 79.19 189 PRO A O 1
ATOM 1526 N N . ALA A 1 190 ? -24.898 4.075 13.467 1.00 72.50 190 ALA A N 1
ATOM 1527 C CA . ALA A 1 190 ? -25.728 5.267 13.318 1.00 72.50 190 ALA A CA 1
ATOM 1528 C C . ALA A 1 190 ? -27.094 4.896 12.733 1.00 72.50 190 ALA A C 1
ATOM 1530 O O . ALA A 1 190 ? -27.126 3.927 11.939 1.00 72.50 190 ALA A O 1
#